Protein AF-A0A939W780-F1 (afdb_monomer)

Secondary structure (DSSP, 8-state):
-HHHHHHHHHHHHHHHHHHHHHHHHHHHHHHHHHHHH----HHHHHHHHHHHHHHHHHHHHHHHHHHHHHHHHHHHHHTSPPHHHHHT-SPPPTT--S--EEETHHHHHHHHHHHHHHHT--GGG--HHHHHHHHHHHTHHHHHHHHHHHHTT-B---SHHHHHHHHHHHTTSS-HHHHHHHTTTTEEEGGGB-HHHHHHHHHHH-SSSTT--HHHHHHHHHIIIIIS---TT-----HHHHHHHHHHHHHHHHHHT-

Nearest PDB structures (foldseek):
  7buv-assembly1_B  TM=3.983E-01  e=4.087E+00  Eucommia ulmoides

pLDDT: mean 80.08, std 17.29, range [35.62, 98.5]

Mean predicted aligned error: 14.26 Å

Radius of gyration: 25.11 Å; Cα contacts (8 Å, |Δi|>4): 212; chains: 1; bounding box: 62×50×71 Å

Solvent-accessible surface area (backbone atoms only — not comparable to full-atom values): 14479 Å² total; per-residue (Å²): 109,72,64,57,53,51,51,55,52,47,54,52,51,53,51,48,50,55,50,52,54,52,52,48,53,51,52,54,50,49,54,50,49,54,60,74,73,51,94,74,58,84,74,58,55,57,55,54,50,50,53,51,50,49,54,51,50,52,51,51,52,51,50,52,54,51,51,52,49,47,54,50,48,50,52,53,50,72,71,43,80,48,74,62,60,71,68,56,83,64,78,77,71,93,81,72,82,51,62,61,66,48,50,29,76,81,39,28,67,64,16,42,53,52,46,24,65,76,68,75,49,56,84,90,72,58,49,72,70,55,50,52,50,30,48,47,24,32,31,26,69,60,14,42,52,50,40,52,36,50,70,69,72,33,49,54,61,89,44,74,67,48,44,50,54,50,52,32,42,71,67,65,75,44,50,37,54,56,45,34,47,77,67,35,69,46,39,50,46,53,81,46,46,33,82,88,47,46,66,54,50,22,61,36,31,37,52,104,53,103,84,38,44,35,55,49,47,53,50,52,50,44,45,38,46,68,74,65,64,44,64,84,50,70,59,70,82,46,74,68,56,35,61,59,50,46,55,55,52,52,53,53,55,50,61,72,73,109

Structure (mmCIF, N/CA/C/O backbone):
data_AF-A0A939W780-F1
#
_entry.id   AF-A0A939W780-F1
#
loop_
_atom_site.group_PDB
_atom_site.id
_atom_site.type_symbol
_atom_site.label_atom_id
_atom_site.label_alt_id
_atom_site.label_comp_id
_atom_site.label_asym_id
_atom_site.label_entity_id
_atom_site.label_seq_id
_atom_site.pdbx_PDB_ins_code
_atom_site.Cartn_x
_atom_site.Cartn_y
_atom_site.Cartn_z
_atom_site.occupancy
_atom_site.B_iso_or_equiv
_atom_site.auth_seq_id
_atom_site.auth_comp_id
_atom_site.auth_asym_id
_atom_site.auth_atom_id
_atom_site.pdbx_PDB_model_num
ATOM 1 N N . MET A 1 1 ? 15.336 12.744 10.159 1.00 52.19 1 MET A N 1
ATOM 2 C CA . MET A 1 1 ? 16.384 13.749 9.853 1.00 52.19 1 MET A CA 1
ATOM 3 C C . MET A 1 1 ? 17.449 13.284 8.858 1.00 52.19 1 MET A C 1
ATOM 5 O O . MET A 1 1 ? 17.510 13.867 7.786 1.00 52.19 1 MET A O 1
ATOM 9 N N . ALA A 1 2 ? 18.302 12.288 9.150 1.00 58.50 2 ALA A N 1
ATOM 10 C CA . ALA A 1 2 ? 19.382 11.907 8.218 1.00 58.50 2 ALA A CA 1
ATOM 11 C C . ALA A 1 2 ? 18.852 11.317 6.893 1.00 58.50 2 ALA A C 1
ATOM 13 O O . ALA A 1 2 ? 19.214 11.800 5.828 1.00 58.50 2 ALA A O 1
ATOM 14 N N . LYS A 1 3 ? 17.916 10.359 6.964 1.00 57.59 3 LYS A N 1
ATOM 15 C CA . LYS A 1 3 ? 17.326 9.679 5.795 1.00 57.59 3 LYS A CA 1
ATOM 16 C C . LYS A 1 3 ? 16.501 10.620 4.893 1.00 57.59 3 LYS A C 1
ATOM 18 O O . LYS A 1 3 ? 16.583 10.537 3.672 1.00 57.59 3 LYS A O 1
ATOM 23 N N . GLU A 1 4 ? 15.775 11.573 5.484 1.00 58.22 4 GLU A N 1
ATOM 24 C CA . GLU A 1 4 ? 15.026 12.626 4.764 1.00 58.22 4 GLU A CA 1
ATOM 25 C C . GLU A 1 4 ? 15.945 13.599 4.027 1.00 58.22 4 GLU A C 1
ATOM 27 O O . GLU A 1 4 ? 15.679 13.964 2.882 1.00 58.22 4 GLU A O 1
ATOM 32 N N . ARG A 1 5 ? 17.049 13.995 4.672 1.00 68.50 5 ARG A N 1
ATOM 33 C CA . ARG A 1 5 ? 18.062 14.847 4.053 1.00 68.50 5 ARG A CA 1
ATOM 34 C C . ARG A 1 5 ? 18.663 14.155 2.831 1.00 68.50 5 ARG A C 1
ATOM 36 O O . ARG A 1 5 ? 18.740 14.766 1.773 1.00 68.50 5 ARG A O 1
ATOM 43 N N . THR A 1 6 ? 18.979 12.866 2.950 1.00 69.69 6 THR A N 1
ATOM 44 C CA . THR A 1 6 ? 19.498 12.056 1.842 1.00 69.69 6 THR A CA 1
ATOM 45 C C . THR A 1 6 ? 18.488 11.921 0.698 1.00 69.69 6 THR A C 1
ATOM 47 O O . THR A 1 6 ? 18.870 12.080 -0.457 1.00 69.69 6 THR A O 1
ATOM 50 N N . ARG A 1 7 ? 17.194 11.701 0.983 1.00 71.44 7 ARG A N 1
ATOM 51 C CA . ARG A 1 7 ? 16.143 11.622 -0.054 1.00 71.44 7 ARG A CA 1
ATOM 52 C C . ARG A 1 7 ? 15.969 12.941 -0.810 1.00 71.44 7 ARG A C 1
ATOM 54 O O . ARG A 1 7 ? 15.956 12.944 -2.037 1.00 71.44 7 ARG A O 1
ATOM 61 N N . SER A 1 8 ? 15.875 14.056 -0.085 1.00 69.75 8 SER A N 1
ATOM 62 C CA . SER A 1 8 ? 15.766 15.394 -0.685 1.00 69.75 8 SER A CA 1
ATOM 63 C C . SER A 1 8 ? 16.987 15.722 -1.553 1.00 69.75 8 SER A C 1
ATOM 65 O O . SER A 1 8 ? 16.847 16.230 -2.666 1.00 69.75 8 SER A O 1
ATOM 67 N N . GLU A 1 9 ? 18.187 15.349 -1.097 1.00 73.81 9 GLU A N 1
ATOM 68 C CA . GLU A 1 9 ? 19.417 15.493 -1.878 1.00 73.81 9 GLU A CA 1
ATOM 69 C C . GLU A 1 9 ? 19.401 14.637 -3.160 1.00 73.81 9 GLU A C 1
ATOM 71 O O . GLU A 1 9 ? 19.836 15.115 -4.208 1.00 73.81 9 GLU A O 1
ATOM 76 N N . ILE A 1 10 ? 18.858 13.414 -3.127 1.00 70.81 10 ILE A N 1
ATOM 77 C CA . ILE A 1 10 ? 18.710 12.566 -4.324 1.00 70.81 10 ILE A CA 1
ATOM 78 C C . ILE A 1 10 ? 17.762 13.216 -5.346 1.00 70.81 10 ILE A C 1
ATOM 80 O O . ILE A 1 10 ? 18.134 13.353 -6.513 1.00 70.81 10 ILE A O 1
ATOM 84 N N . GLU A 1 11 ? 16.585 13.679 -4.921 1.00 70.06 11 GLU A N 1
ATOM 85 C CA . GLU A 1 11 ? 15.593 14.320 -5.803 1.00 70.06 11 GLU A CA 1
ATOM 86 C C . GLU A 1 11 ? 16.121 15.607 -6.456 1.00 70.06 11 GLU A C 1
ATOM 88 O O . GLU A 1 11 ? 15.943 15.846 -7.659 1.00 70.06 11 GLU A O 1
ATOM 93 N N . GLN A 1 12 ? 16.844 16.427 -5.686 1.00 71.88 12 GLN A N 1
ATOM 94 C CA . GLN A 1 12 ? 17.494 17.632 -6.205 1.00 71.88 12 GLN A CA 1
ATOM 95 C C . GLN A 1 12 ? 18.559 17.295 -7.254 1.00 71.88 12 GLN A C 1
ATOM 97 O O . GLN A 1 12 ? 18.628 17.958 -8.293 1.00 71.88 12 GLN A O 1
ATOM 102 N N . LEU A 1 13 ? 19.363 16.251 -7.028 1.00 70.12 13 LEU A N 1
ATOM 103 C CA . LEU A 1 13 ? 20.390 15.819 -7.979 1.00 70.12 13 LEU A CA 1
ATOM 104 C C . LEU A 1 13 ? 19.778 15.232 -9.259 1.00 70.12 13 LEU A C 1
ATOM 106 O O . LEU A 1 13 ? 20.247 15.551 -10.351 1.00 70.12 13 LEU A O 1
ATOM 110 N N . ILE A 1 14 ? 18.706 14.440 -9.160 1.00 70.38 14 ILE A N 1
ATOM 111 C CA . ILE A 1 14 ? 17.975 13.920 -10.329 1.00 70.38 14 ILE A CA 1
ATOM 112 C C . ILE A 1 14 ? 17.393 15.073 -11.154 1.00 70.38 14 ILE A C 1
ATOM 114 O O . ILE A 1 14 ? 17.537 15.108 -12.381 1.00 70.38 14 ILE A O 1
ATOM 118 N N . THR A 1 15 ? 16.776 16.048 -10.487 1.00 70.19 15 THR A N 1
ATOM 119 C CA . THR A 1 15 ? 16.219 17.239 -11.139 1.00 70.19 15 THR A CA 1
ATOM 120 C C . THR A 1 15 ? 17.311 18.050 -11.838 1.00 70.19 15 THR A C 1
ATOM 122 O O . THR A 1 15 ? 17.147 18.436 -12.998 1.00 70.19 15 THR A O 1
ATOM 125 N N . LEU A 1 16 ? 18.462 18.239 -11.187 1.00 70.50 16 LEU A N 1
ATOM 126 C CA . LEU A 1 16 ? 19.611 18.930 -11.768 1.00 70.50 16 LEU A CA 1
ATOM 127 C C . LEU A 1 16 ? 20.129 18.217 -13.027 1.00 70.50 16 LEU A C 1
ATOM 129 O O . LEU A 1 16 ? 20.359 18.871 -14.041 1.00 70.50 16 LEU A O 1
ATOM 133 N N . ILE A 1 17 ? 20.231 16.883 -13.014 1.00 68.50 17 ILE A N 1
ATOM 134 C CA . ILE A 1 17 ? 20.630 16.093 -14.195 1.00 68.50 17 ILE A CA 1
ATOM 135 C C . ILE A 1 17 ? 19.640 16.302 -15.345 1.00 68.50 17 ILE A C 1
ATOM 137 O O . ILE A 1 17 ? 20.063 16.521 -16.483 1.00 68.50 17 ILE A O 1
ATOM 141 N N . ARG A 1 18 ? 18.328 16.277 -15.076 1.00 70.50 18 ARG A N 1
ATOM 142 C CA . ARG A 1 18 ? 17.300 16.514 -16.106 1.00 70.50 18 ARG A CA 1
ATOM 143 C C . ARG A 1 18 ? 17.446 17.902 -16.736 1.00 70.50 18 ARG A C 1
ATOM 145 O O . ARG A 1 18 ? 17.413 18.015 -17.962 1.00 70.50 18 ARG A O 1
ATOM 152 N N . VAL A 1 19 ? 17.672 18.936 -15.923 1.00 68.31 19 VAL A N 1
ATOM 153 C CA . VAL A 1 19 ? 17.886 20.316 -16.393 1.00 68.31 19 VAL A CA 1
ATOM 154 C C . VAL A 1 19 ? 19.178 20.436 -17.203 1.00 68.31 19 VAL A C 1
ATOM 156 O O . VAL A 1 19 ? 19.153 20.982 -18.306 1.00 68.31 19 VAL A O 1
ATOM 159 N N . CYS A 1 20 ? 20.291 19.877 -16.721 1.00 65.81 20 CYS A N 1
ATOM 160 C CA . CYS A 1 20 ? 21.568 19.884 -17.438 1.00 65.81 20 CYS A CA 1
ATOM 161 C C . CYS A 1 20 ? 21.466 19.172 -18.793 1.00 65.81 20 CYS A C 1
ATOM 163 O O . CYS A 1 20 ? 21.923 19.701 -19.806 1.00 65.81 20 CYS A O 1
ATOM 165 N N . ARG A 1 21 ? 20.801 18.012 -18.844 1.00 67.69 21 ARG A N 1
ATOM 166 C CA . ARG A 1 21 ? 20.561 17.266 -20.088 1.00 67.69 21 ARG A CA 1
ATOM 167 C C . ARG A 1 21 ? 19.695 18.059 -21.072 1.00 67.69 21 ARG A C 1
ATOM 169 O O . ARG A 1 21 ? 19.964 18.046 -22.271 1.00 67.69 21 ARG A O 1
ATOM 176 N N . TRP A 1 22 ? 18.687 18.779 -20.583 1.00 71.31 22 TRP A N 1
ATOM 177 C CA . TRP A 1 22 ? 17.836 19.634 -21.414 1.00 71.31 22 TRP A CA 1
ATOM 178 C C . TRP A 1 22 ? 18.581 20.858 -21.969 1.00 71.31 22 TRP A C 1
ATOM 180 O O . TRP A 1 22 ? 18.488 21.148 -23.164 1.00 71.31 22 TRP A O 1
ATOM 190 N N . LEU A 1 23 ? 19.371 21.543 -21.135 1.00 65.62 23 LEU A N 1
ATOM 191 C CA . LEU A 1 23 ? 20.221 22.663 -21.557 1.00 65.62 23 LEU A CA 1
ATOM 192 C C . LEU A 1 23 ? 21.268 22.221 -22.584 1.00 65.62 23 LEU A C 1
ATOM 194 O O . LEU A 1 23 ? 21.486 22.915 -23.576 1.00 65.62 23 LEU A O 1
ATOM 198 N N . PHE A 1 24 ? 21.857 21.039 -22.393 1.00 69.12 24 PHE A N 1
ATOM 199 C CA . PHE A 1 24 ? 22.809 20.451 -23.328 1.00 69.12 24 PHE A CA 1
ATOM 200 C C . PHE A 1 24 ? 22.182 20.182 -24.702 1.00 69.12 24 PHE A C 1
ATOM 202 O O . PHE A 1 24 ? 22.742 20.583 -25.720 1.00 69.12 24 PHE A O 1
ATOM 209 N N . LEU A 1 25 ? 20.989 19.576 -24.748 1.00 69.31 25 LEU A N 1
ATOM 210 C CA . LEU A 1 25 ? 20.268 19.346 -26.006 1.00 69.31 25 LEU A CA 1
ATOM 211 C C . LEU A 1 25 ? 19.961 20.660 -26.737 1.00 69.31 25 LEU A C 1
ATOM 213 O O . LEU A 1 25 ? 20.087 20.726 -27.960 1.00 69.31 25 LEU A O 1
ATOM 217 N N . ARG A 1 26 ? 19.619 21.727 -26.003 1.00 68.44 26 ARG A N 1
ATOM 218 C CA . ARG A 1 26 ? 19.425 23.058 -26.595 1.00 68.44 26 ARG A CA 1
ATOM 219 C C . ARG A 1 26 ? 20.720 23.667 -27.120 1.00 68.44 26 ARG A C 1
ATOM 221 O O . ARG A 1 26 ? 20.704 24.229 -28.210 1.00 68.44 26 ARG A O 1
ATOM 228 N N . LEU A 1 27 ? 21.825 23.551 -26.388 1.00 67.31 27 LEU A N 1
ATOM 229 C CA . LEU A 1 27 ? 23.117 24.070 -26.832 1.00 67.31 27 LEU A CA 1
ATOM 230 C C . LEU A 1 27 ? 23.607 23.336 -28.088 1.00 67.31 27 LEU A C 1
ATOM 232 O O . LEU A 1 27 ? 23.997 23.980 -29.059 1.00 67.31 27 LEU A O 1
ATOM 236 N N . ALA A 1 28 ? 23.501 22.005 -28.112 1.00 65.69 28 ALA A N 1
ATOM 237 C CA . ALA A 1 28 ? 23.823 21.190 -29.281 1.00 65.69 28 ALA A CA 1
ATOM 238 C C . ALA A 1 28 ? 22.961 21.568 -30.500 1.00 65.69 28 ALA A C 1
ATOM 240 O O . ALA A 1 28 ? 23.476 21.684 -31.612 1.00 65.69 28 ALA A O 1
ATOM 241 N N . PHE A 1 29 ? 21.667 21.830 -30.292 1.00 69.44 29 PHE A N 1
ATOM 242 C CA . PHE A 1 29 ? 20.760 22.291 -31.345 1.00 69.44 29 PHE A CA 1
ATOM 243 C C . PHE A 1 29 ? 21.122 23.688 -31.874 1.00 69.44 29 PHE A C 1
ATOM 245 O O . PHE A 1 29 ? 21.099 23.912 -33.082 1.00 69.44 29 PHE A O 1
ATOM 252 N N . VAL A 1 30 ? 21.512 24.620 -30.998 1.00 67.44 30 VAL A N 1
ATOM 253 C CA . VAL A 1 30 ? 21.980 25.959 -31.401 1.00 67.44 30 VAL A CA 1
ATOM 254 C C . VAL A 1 30 ? 23.276 25.867 -32.206 1.00 67.44 30 VAL A C 1
AT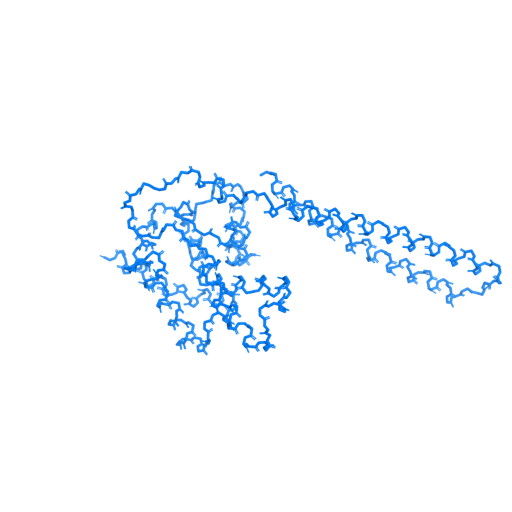OM 256 O O . VAL A 1 30 ? 23.373 26.492 -33.259 1.00 67.44 30 VAL A O 1
ATOM 259 N N . ILE A 1 31 ? 24.240 25.049 -31.773 1.00 66.44 31 ILE A N 1
ATOM 260 C CA . ILE A 1 31 ? 25.486 24.806 -32.521 1.00 66.44 31 ILE A CA 1
ATOM 261 C C . ILE A 1 31 ? 25.173 24.216 -33.903 1.00 66.44 31 ILE A C 1
ATOM 263 O O . ILE A 1 31 ? 25.724 24.669 -34.907 1.00 66.44 31 ILE A O 1
ATOM 267 N N . PHE A 1 32 ? 24.251 23.252 -33.975 1.00 68.31 32 PHE A N 1
ATOM 268 C CA . PHE A 1 32 ? 23.796 22.671 -35.238 1.00 68.31 32 PHE A CA 1
ATOM 269 C C . PHE A 1 32 ? 23.156 23.718 -36.165 1.00 68.31 32 PHE A C 1
ATOM 271 O O . PHE A 1 32 ? 23.495 23.770 -37.345 1.00 68.31 32 PHE A O 1
ATOM 278 N N . LEU A 1 33 ? 22.291 24.594 -35.641 1.00 65.62 33 LEU A N 1
ATOM 279 C CA . LEU A 1 33 ? 21.667 25.671 -36.417 1.00 65.62 33 LEU A CA 1
ATOM 280 C C . LEU A 1 33 ? 22.683 26.697 -36.928 1.00 65.62 33 LEU A C 1
ATOM 282 O O . LEU A 1 33 ? 22.632 27.072 -38.097 1.00 65.62 33 LEU A O 1
ATOM 286 N N . VAL A 1 34 ? 23.629 27.124 -36.089 1.00 63.94 34 VAL A N 1
ATOM 287 C CA . VAL A 1 34 ? 24.702 28.048 -36.496 1.00 63.94 34 VAL A CA 1
ATOM 288 C C . VAL A 1 34 ? 25.539 27.434 -37.622 1.00 63.94 34 VAL A C 1
ATOM 290 O O . VAL A 1 34 ? 25.872 28.116 -38.591 1.00 63.94 34 VAL A O 1
ATOM 293 N N . ARG A 1 35 ? 25.805 26.124 -37.548 1.00 61.38 35 ARG A N 1
ATOM 294 C CA . ARG A 1 35 ? 26.527 25.370 -38.580 1.00 61.38 35 ARG A CA 1
ATOM 295 C C . ARG A 1 35 ? 25.718 25.174 -39.868 1.00 61.38 35 ARG A C 1
ATOM 297 O O . ARG A 1 35 ? 26.307 25.129 -40.939 1.00 61.38 35 ARG A O 1
ATOM 304 N N . ALA A 1 36 ? 24.391 25.076 -39.778 1.00 64.00 36 ALA A N 1
ATOM 305 C CA . ALA A 1 36 ? 23.505 24.962 -40.938 1.00 64.00 36 ALA A CA 1
ATOM 306 C C . ALA A 1 36 ? 23.331 26.291 -41.699 1.00 64.00 36 ALA A C 1
ATOM 308 O O . ALA A 1 36 ? 23.000 26.278 -42.882 1.00 64.00 36 ALA A O 1
ATOM 309 N N . ILE A 1 37 ? 23.540 27.429 -41.026 1.00 70.12 37 ILE A N 1
ATOM 310 C CA . ILE A 1 37 ? 23.303 28.772 -41.581 1.00 70.12 37 ILE A CA 1
ATOM 311 C C . ILE A 1 37 ? 24.612 29.450 -42.052 1.00 70.12 37 ILE A C 1
ATOM 313 O O . ILE A 1 37 ? 24.564 30.327 -42.913 1.00 70.12 37 ILE A O 1
ATOM 317 N N . GLY A 1 38 ? 25.785 29.064 -41.531 1.00 57.84 38 GLY A N 1
ATOM 318 C CA . GLY A 1 38 ? 27.069 29.719 -41.830 1.00 57.84 38 GLY A CA 1
ATOM 319 C C . GLY A 1 38 ? 27.956 29.001 -42.860 1.00 57.84 38 GLY A C 1
ATOM 320 O O . GLY A 1 38 ? 28.347 27.856 -42.654 1.00 57.84 38 GLY A O 1
ATOM 321 N N . ASN A 1 39 ? 28.373 29.710 -43.918 1.00 57.47 39 ASN A N 1
ATOM 322 C CA . ASN A 1 39 ? 29.487 29.312 -44.795 1.00 57.47 39 ASN A CA 1
ATOM 323 C C . ASN A 1 39 ? 30.829 29.553 -44.070 1.00 57.47 39 ASN A C 1
ATOM 325 O O . ASN A 1 39 ? 31.404 30.634 -44.185 1.00 57.47 39 ASN A O 1
ATOM 329 N N . PHE A 1 40 ? 31.310 28.575 -43.299 1.00 57.88 40 PHE A N 1
ATOM 330 C CA . PHE A 1 40 ? 32.597 28.653 -42.591 1.00 57.88 40 PHE A CA 1
ATOM 331 C C . PHE A 1 40 ? 33.759 28.082 -43.421 1.00 57.88 40 PHE A C 1
ATOM 333 O O . PHE A 1 40 ? 33.611 27.060 -44.090 1.00 57.88 40 PHE A O 1
ATOM 340 N N . ALA A 1 41 ? 34.921 28.742 -43.364 1.00 57.88 41 ALA A N 1
ATOM 341 C CA . ALA A 1 41 ? 36.156 28.306 -44.017 1.00 57.88 41 ALA A CA 1
ATOM 342 C C . ALA A 1 41 ? 36.795 27.109 -43.279 1.00 57.88 41 ALA A C 1
ATOM 344 O O . ALA A 1 41 ? 36.636 26.959 -42.068 1.00 57.88 41 ALA A O 1
ATOM 345 N N . GLU A 1 42 ? 37.548 26.267 -43.999 1.00 55.69 42 GLU A N 1
ATOM 346 C CA . GLU A 1 42 ? 38.064 24.960 -43.534 1.00 55.69 42 GLU A CA 1
ATOM 347 C C . GLU A 1 42 ? 38.854 24.983 -42.205 1.00 55.69 42 GLU A C 1
ATOM 349 O O . GLU A 1 42 ? 38.891 23.970 -41.508 1.00 55.69 42 GLU A O 1
ATOM 354 N N . GLY A 1 43 ? 39.433 26.124 -41.806 1.00 54.03 43 GLY A N 1
ATOM 355 C CA . GLY A 1 43 ? 40.157 26.282 -40.535 1.00 54.03 43 GLY A CA 1
ATOM 356 C C . GLY A 1 43 ? 39.270 26.412 -39.287 1.00 54.03 43 GLY A C 1
ATOM 357 O O . GLY A 1 43 ? 39.666 25.970 -38.211 1.00 54.03 43 GLY A O 1
ATOM 358 N N . ASP A 1 44 ? 38.051 26.940 -39.421 1.00 58.09 44 ASP A N 1
ATOM 359 C CA . ASP A 1 44 ? 37.135 27.172 -38.289 1.00 58.09 44 ASP A CA 1
ATOM 360 C C . ASP A 1 44 ? 36.365 25.902 -37.885 1.00 58.09 44 ASP A C 1
ATOM 362 O O . ASP A 1 44 ? 35.848 25.776 -36.772 1.00 58.09 44 ASP A O 1
ATOM 366 N N . ILE A 1 45 ? 36.325 24.917 -38.785 1.00 57.06 45 ILE A N 1
ATOM 367 C CA . ILE A 1 45 ? 35.626 23.647 -38.584 1.00 57.06 45 ILE A CA 1
ATOM 368 C C . ILE A 1 45 ? 36.329 22.792 -37.524 1.00 57.06 45 ILE A C 1
ATOM 370 O O . ILE A 1 45 ? 35.654 22.168 -36.703 1.00 57.06 45 ILE A O 1
ATOM 374 N N . LEU A 1 46 ? 37.665 22.761 -37.529 1.00 52.03 46 LEU A N 1
ATOM 375 C CA . LEU A 1 46 ? 38.451 21.946 -36.602 1.00 52.03 46 LEU A CA 1
ATOM 376 C C . LEU A 1 46 ? 38.353 22.485 -35.169 1.00 52.03 46 LEU A C 1
ATOM 378 O O . LEU A 1 46 ? 38.129 21.713 -34.240 1.00 52.03 46 LEU A O 1
ATOM 382 N N . THR A 1 47 ? 38.434 23.805 -35.002 1.00 59.28 47 THR A N 1
ATOM 383 C CA . THR A 1 47 ? 38.301 24.480 -33.703 1.00 59.28 47 THR A CA 1
ATOM 384 C C . THR A 1 47 ? 36.907 24.264 -33.114 1.00 59.28 47 THR A C 1
ATOM 386 O O . THR A 1 47 ? 36.781 23.853 -31.965 1.00 59.28 47 THR A O 1
ATOM 389 N N . GLY A 1 48 ? 35.853 24.399 -33.931 1.00 59.72 48 GLY A N 1
ATOM 390 C CA . GLY A 1 48 ? 34.481 24.133 -33.491 1.00 59.72 48 GLY A CA 1
ATOM 391 C C . GLY A 1 48 ? 34.207 22.665 -33.132 1.00 59.72 48 GLY A C 1
ATOM 392 O O . GLY A 1 48 ? 33.390 22.391 -32.254 1.00 59.72 48 GLY A O 1
ATOM 393 N N . VAL A 1 49 ? 34.886 21.706 -33.775 1.00 60.25 49 VAL A N 1
ATOM 394 C CA . VAL A 1 49 ? 34.799 20.280 -33.404 1.00 60.25 49 VAL A CA 1
ATOM 395 C C . VAL A 1 49 ? 35.524 20.016 -32.085 1.00 60.25 49 VAL A C 1
ATOM 397 O O . VAL A 1 49 ? 34.988 19.300 -31.244 1.00 60.25 49 VAL A O 1
ATOM 400 N N . ILE A 1 50 ? 36.694 20.620 -31.870 1.00 64.12 50 ILE A N 1
ATOM 401 C CA . ILE A 1 50 ? 37.449 20.488 -30.618 1.00 64.12 50 ILE A CA 1
ATOM 402 C C . ILE A 1 50 ? 36.651 21.069 -29.444 1.00 64.12 50 ILE A C 1
ATOM 404 O O . ILE A 1 50 ? 36.490 20.383 -28.436 1.00 64.12 50 ILE A O 1
ATOM 408 N N . ASP A 1 51 ? 36.074 22.262 -29.592 1.00 59.22 51 ASP A N 1
ATOM 409 C CA . ASP A 1 51 ? 35.258 22.883 -28.542 1.00 59.22 51 ASP A CA 1
ATOM 410 C C . ASP A 1 51 ? 34.001 22.057 -28.234 1.00 59.22 51 ASP A C 1
ATOM 412 O O . ASP A 1 51 ? 33.676 21.824 -27.068 1.00 59.22 51 ASP A O 1
ATOM 416 N N . ALA A 1 52 ? 33.329 21.520 -29.260 1.00 59.12 52 ALA A N 1
ATOM 417 C CA . ALA A 1 52 ? 32.197 20.615 -29.066 1.00 59.12 52 ALA A CA 1
ATOM 418 C C . ALA A 1 52 ? 32.613 19.317 -28.349 1.00 59.12 52 ALA A C 1
ATOM 420 O O . ALA A 1 52 ? 31.918 18.869 -27.436 1.00 59.12 52 ALA A O 1
ATOM 421 N N . CYS A 1 53 ? 33.759 18.730 -28.706 1.00 60.16 53 CYS A N 1
ATOM 422 C CA . CYS A 1 53 ? 34.295 17.543 -28.043 1.00 60.16 53 CYS A CA 1
ATOM 423 C C . CYS A 1 53 ? 34.681 17.812 -26.582 1.00 60.16 53 CYS A C 1
ATOM 425 O O . CYS A 1 53 ? 34.432 16.958 -25.735 1.00 60.16 53 CYS A O 1
ATOM 427 N N . ILE A 1 54 ? 35.233 18.988 -26.267 1.00 66.00 54 ILE A N 1
ATOM 428 C CA . ILE A 1 54 ? 35.560 19.391 -24.891 1.00 66.00 54 ILE A CA 1
ATOM 429 C C . ILE A 1 54 ? 34.280 19.562 -24.069 1.00 66.00 54 ILE A C 1
ATOM 431 O O . ILE A 1 54 ? 34.196 19.034 -22.963 1.00 66.00 54 ILE A O 1
ATOM 435 N N . VAL A 1 55 ? 33.255 20.224 -24.613 1.00 61.00 55 VAL A N 1
ATOM 436 C CA . VAL A 1 55 ? 31.958 20.385 -23.932 1.00 61.00 55 VAL A CA 1
ATOM 437 C C . VAL A 1 55 ? 31.285 19.030 -23.689 1.00 61.00 55 VAL A C 1
ATOM 439 O O . VAL A 1 55 ? 30.769 18.791 -22.598 1.00 61.00 55 VAL A O 1
ATOM 442 N N . VAL A 1 56 ? 31.333 18.114 -24.662 1.00 61.22 56 VAL A N 1
ATOM 443 C CA . VAL A 1 56 ? 30.825 16.739 -24.506 1.00 61.22 56 VAL A CA 1
ATOM 444 C C . VAL A 1 56 ? 31.623 15.975 -23.447 1.00 61.22 56 VAL A C 1
ATOM 446 O O . VAL A 1 56 ? 31.027 15.331 -22.588 1.00 61.22 56 VAL A O 1
ATOM 449 N N . ALA A 1 57 ? 32.954 16.058 -23.466 1.00 58.62 57 ALA A N 1
ATOM 450 C CA . ALA A 1 57 ? 33.809 15.357 -22.512 1.00 58.62 57 ALA A CA 1
ATOM 451 C C . ALA A 1 57 ? 33.595 15.853 -21.074 1.00 58.62 57 ALA A C 1
ATOM 453 O O . ALA A 1 57 ? 33.447 15.035 -20.167 1.00 58.62 57 ALA A O 1
ATOM 454 N N . LEU A 1 58 ? 33.507 17.172 -20.867 1.00 56.84 58 LEU A N 1
ATOM 455 C CA . LEU A 1 58 ? 33.224 17.759 -19.554 1.00 56.84 58 LEU A CA 1
ATOM 456 C C . LEU A 1 58 ? 31.825 17.363 -19.054 1.00 56.84 58 LEU A C 1
ATOM 458 O O . LEU A 1 58 ? 31.689 16.940 -17.909 1.00 56.84 58 LEU A O 1
ATOM 462 N N . ALA A 1 59 ? 30.811 17.371 -19.926 1.00 58.69 59 ALA A N 1
ATOM 463 C CA . ALA A 1 59 ? 29.459 16.937 -19.568 1.00 58.69 59 ALA A CA 1
ATOM 464 C C . ALA A 1 59 ? 29.383 15.442 -19.197 1.00 58.69 59 ALA A C 1
ATOM 466 O O . ALA A 1 59 ? 28.659 15.070 -18.274 1.00 58.69 59 ALA A O 1
ATOM 467 N N . VAL A 1 60 ? 30.133 14.574 -19.887 1.00 58.88 60 VAL A N 1
ATOM 468 C CA . VAL A 1 60 ? 30.192 13.134 -19.578 1.00 58.88 60 VAL A CA 1
ATOM 469 C C . VAL A 1 60 ? 30.889 12.881 -18.238 1.00 58.88 60 VAL A C 1
ATOM 471 O O . VAL A 1 60 ? 30.425 12.044 -17.461 1.00 58.88 60 VAL A O 1
ATOM 474 N N . VAL A 1 61 ? 31.962 13.620 -17.934 1.00 58.62 61 VAL A N 1
ATOM 475 C CA . VAL A 1 61 ? 32.654 13.540 -16.638 1.00 58.62 61 VAL A CA 1
ATOM 476 C C . VAL A 1 61 ? 31.737 14.011 -15.504 1.00 58.62 61 VAL A C 1
ATOM 478 O O . VAL A 1 61 ? 31.596 13.296 -14.510 1.00 58.62 61 VAL A O 1
ATOM 481 N N . ASP A 1 62 ? 31.040 15.136 -15.677 1.00 60.38 62 ASP A N 1
ATOM 482 C CA . ASP A 1 62 ? 30.114 15.665 -14.669 1.00 60.38 62 ASP A CA 1
ATOM 483 C C . ASP A 1 62 ? 28.935 14.711 -14.414 1.00 60.38 62 ASP A C 1
ATOM 485 O O . ASP A 1 62 ? 28.616 14.416 -13.260 1.00 60.38 62 ASP A O 1
ATOM 489 N N . LEU A 1 63 ? 28.339 14.134 -15.466 1.00 61.38 63 LEU A N 1
ATOM 490 C CA . LEU A 1 63 ? 27.268 13.137 -15.336 1.00 61.38 63 LEU A CA 1
ATOM 491 C C . LEU A 1 63 ? 27.748 11.839 -14.666 1.00 61.38 63 LEU A C 1
ATOM 493 O O . LEU A 1 63 ? 27.008 11.250 -13.876 1.00 61.38 63 LEU A O 1
ATOM 497 N N . GLY A 1 64 ? 28.983 11.403 -14.928 1.00 64.06 64 GLY A N 1
ATOM 498 C CA . GLY A 1 64 ? 29.576 10.223 -14.292 1.00 64.06 64 GLY A CA 1
ATOM 499 C C . GLY A 1 64 ? 29.836 10.410 -12.792 1.00 64.06 64 GLY A C 1
ATOM 500 O O . GLY A 1 64 ? 29.576 9.501 -11.991 1.00 64.06 64 GLY A O 1
ATOM 501 N N . VAL A 1 65 ? 30.294 11.601 -12.393 1.00 69.94 65 VAL A N 1
ATOM 502 C CA . VAL A 1 65 ? 30.505 11.973 -10.983 1.00 69.94 65 VAL A CA 1
ATOM 503 C C . VAL A 1 65 ? 29.165 12.105 -10.254 1.00 69.94 65 VAL A C 1
ATOM 505 O O . VAL A 1 65 ? 29.001 11.538 -9.170 1.00 69.94 65 VAL A O 1
ATOM 508 N N . LEU A 1 66 ? 28.181 12.773 -10.866 1.00 63.81 66 LEU A N 1
ATOM 509 C CA . LEU A 1 66 ? 26.821 12.903 -10.333 1.00 63.81 66 LEU A CA 1
ATOM 510 C C . LEU A 1 66 ? 26.128 11.543 -10.183 1.00 63.81 66 LEU A C 1
ATOM 512 O O . LEU A 1 66 ? 25.601 11.245 -9.112 1.00 63.81 66 LEU A O 1
ATOM 516 N N . GLY A 1 67 ? 26.196 10.676 -11.196 1.00 67.00 67 GLY A N 1
ATOM 517 C CA . GLY A 1 67 ? 25.619 9.330 -11.134 1.00 67.00 67 GLY A CA 1
ATOM 518 C C . GLY A 1 67 ? 26.270 8.448 -10.065 1.00 67.00 67 GLY A C 1
ATOM 519 O O . GLY A 1 67 ? 25.591 7.704 -9.360 1.00 67.00 67 GLY A O 1
ATOM 520 N N . SER A 1 68 ? 27.586 8.564 -9.872 1.00 69.06 68 SER A N 1
ATOM 521 C CA . SER A 1 68 ? 28.293 7.841 -8.805 1.00 69.06 68 SER A CA 1
ATOM 522 C C . SER A 1 68 ? 27.914 8.346 -7.411 1.00 69.06 68 SER A C 1
ATOM 524 O O . SER A 1 68 ? 27.768 7.545 -6.488 1.00 69.06 68 SER A O 1
ATOM 526 N N . ARG A 1 69 ? 27.681 9.655 -7.265 1.00 72.50 69 ARG A N 1
ATOM 527 C CA . ARG A 1 69 ? 27.192 10.256 -6.021 1.00 72.50 69 ARG A CA 1
ATOM 528 C C . ARG A 1 69 ? 25.751 9.841 -5.712 1.00 72.50 69 ARG A C 1
ATOM 530 O O . ARG A 1 69 ? 25.484 9.490 -4.571 1.00 72.50 69 ARG A O 1
ATOM 537 N N . ILE A 1 70 ? 24.868 9.783 -6.712 1.00 67.75 70 ILE A N 1
ATOM 538 C CA . ILE A 1 70 ? 23.495 9.271 -6.550 1.00 67.75 70 ILE A CA 1
ATOM 539 C C . ILE A 1 70 ? 23.509 7.805 -6.118 1.00 67.75 70 ILE A C 1
ATOM 541 O O . ILE A 1 70 ? 22.861 7.469 -5.137 1.00 67.75 70 ILE A O 1
ATOM 545 N N . ARG A 1 71 ? 24.295 6.942 -6.777 1.00 71.00 71 ARG A N 1
ATOM 546 C CA . ARG A 1 71 ? 24.418 5.527 -6.379 1.00 71.00 71 ARG A CA 1
ATOM 547 C C . ARG A 1 71 ? 24.901 5.368 -4.940 1.00 71.00 71 ARG A C 1
ATOM 549 O O . ARG A 1 71 ? 24.384 4.534 -4.207 1.00 71.00 71 ARG A O 1
ATOM 556 N N . LYS A 1 72 ? 25.875 6.184 -4.525 1.00 75.31 72 LYS A N 1
ATOM 557 C CA . LYS A 1 72 ? 26.365 6.191 -3.143 1.00 75.31 72 LYS A CA 1
ATOM 558 C C . LYS A 1 72 ? 25.269 6.615 -2.159 1.00 75.31 72 LYS A C 1
ATOM 560 O O . LYS A 1 72 ? 25.085 5.939 -1.155 1.00 75.31 72 LYS A O 1
ATOM 565 N N . LEU A 1 73 ? 24.526 7.677 -2.468 1.00 67.75 73 LEU A N 1
ATOM 566 C CA . LEU A 1 73 ? 23.431 8.168 -1.625 1.00 67.75 73 LEU A CA 1
ATOM 567 C C . LEU A 1 73 ? 22.249 7.188 -1.572 1.00 67.75 73 LEU A C 1
ATOM 569 O O . LEU A 1 73 ? 21.686 7.008 -0.500 1.00 67.75 73 LEU A O 1
ATOM 573 N N . LYS A 1 74 ? 21.910 6.516 -2.683 1.00 65.81 74 LYS A N 1
ATOM 574 C CA . LYS A 1 74 ? 20.885 5.457 -2.735 1.00 65.81 74 LYS A CA 1
ATOM 575 C C . LYS A 1 74 ? 21.282 4.299 -1.810 1.00 65.81 74 LYS A C 1
ATOM 577 O O . LYS A 1 74 ? 20.522 3.931 -0.926 1.00 65.81 74 LYS A O 1
ATOM 582 N N . LYS A 1 75 ? 22.543 3.860 -1.889 1.00 69.88 75 LYS A N 1
ATOM 583 C CA . LYS A 1 75 ? 23.099 2.819 -1.013 1.00 69.88 75 LYS A CA 1
ATOM 584 C C . LYS A 1 75 ? 23.147 3.227 0.468 1.00 69.88 75 LYS A C 1
ATOM 586 O O . LYS A 1 75 ? 22.905 2.404 1.343 1.00 69.88 75 LYS A O 1
ATOM 591 N N . GLU A 1 76 ? 23.457 4.488 0.773 1.00 70.94 76 GLU A N 1
ATOM 592 C CA . GLU A 1 76 ? 23.416 5.028 2.144 1.00 70.94 76 GLU A CA 1
ATOM 593 C C . GLU A 1 76 ? 21.978 5.176 2.673 1.00 70.94 76 GLU A C 1
ATOM 595 O O . GLU A 1 76 ? 21.735 4.972 3.863 1.00 70.94 76 GLU A O 1
ATOM 600 N N . TYR A 1 77 ? 21.022 5.497 1.800 1.00 63.66 77 TYR A N 1
ATOM 601 C CA . TYR A 1 77 ? 19.596 5.549 2.114 1.00 63.66 77 TYR A CA 1
ATOM 602 C C . TYR A 1 77 ? 19.031 4.151 2.414 1.00 63.66 77 TYR A C 1
ATOM 604 O O . TYR A 1 77 ? 18.339 3.979 3.418 1.00 63.66 77 TYR A O 1
ATOM 612 N N . GLU A 1 78 ? 19.384 3.157 1.597 1.00 61.31 78 GLU A N 1
ATOM 613 C CA . GLU A 1 78 ? 19.037 1.740 1.778 1.00 61.31 78 GLU A CA 1
ATOM 614 C C . GLU A 1 78 ? 19.672 1.151 3.048 1.00 61.31 78 GLU A C 1
ATOM 616 O O . GLU A 1 78 ? 19.017 0.431 3.792 1.00 61.31 78 GLU A O 1
ATOM 621 N N . ALA A 1 79 ? 20.926 1.508 3.354 1.00 64.19 79 ALA A N 1
ATOM 622 C CA . ALA A 1 79 ? 21.622 1.062 4.564 1.00 64.19 79 ALA A CA 1
ATOM 623 C C . ALA A 1 79 ? 21.189 1.801 5.848 1.00 64.19 79 ALA A C 1
ATOM 625 O O . ALA A 1 79 ? 21.595 1.420 6.948 1.00 64.19 79 ALA A O 1
ATOM 626 N N . SER A 1 80 ? 20.411 2.882 5.731 1.00 56.09 80 SER A N 1
ATOM 627 C CA . SER A 1 80 ? 19.922 3.636 6.885 1.00 56.09 80 SER A CA 1
ATOM 628 C C . SER A 1 80 ? 18.693 2.949 7.489 1.00 56.09 80 SER A C 1
ATOM 630 O O . SER A 1 80 ? 17.705 2.773 6.761 1.00 56.09 80 SER A O 1
ATOM 632 N N . PRO A 1 81 ? 18.695 2.654 8.809 1.00 53.25 81 PRO A N 1
ATOM 633 C CA . PRO A 1 81 ? 17.575 2.001 9.480 1.00 53.25 81 PRO A CA 1
ATOM 634 C C . PRO A 1 81 ? 16.268 2.724 9.177 1.00 53.25 81 PRO A C 1
ATOM 636 O O . PRO A 1 81 ? 16.211 3.960 9.247 1.00 53.25 81 PRO A O 1
ATOM 639 N N . SER A 1 82 ? 15.227 1.978 8.814 1.00 55.78 82 SER A N 1
ATOM 640 C CA . SER A 1 82 ? 13.923 2.590 8.569 1.00 55.78 82 SER A CA 1
ATOM 641 C C . SER A 1 82 ? 13.367 3.199 9.860 1.00 55.78 82 SER A C 1
ATOM 643 O O . SER A 1 82 ? 13.740 2.809 10.971 1.00 55.78 82 SER A O 1
ATOM 645 N N . ILE A 1 83 ? 12.465 4.177 9.731 1.00 53.28 83 ILE A N 1
ATOM 646 C CA . ILE A 1 83 ? 11.764 4.773 10.882 1.00 53.28 83 ILE A CA 1
ATOM 647 C C . ILE A 1 83 ? 11.123 3.658 11.735 1.00 53.28 83 ILE A C 1
ATOM 649 O O . ILE A 1 83 ? 11.172 3.701 12.963 1.00 53.28 83 ILE A O 1
ATOM 653 N N . HIS A 1 84 ? 10.630 2.600 11.086 1.00 46.28 84 HIS A N 1
ATOM 654 C CA . HIS A 1 84 ? 10.062 1.414 11.720 1.00 46.28 84 HIS A CA 1
ATOM 655 C C . HIS A 1 84 ? 11.098 0.544 12.474 1.00 46.28 84 HIS A C 1
ATOM 657 O O . HIS A 1 84 ? 10.782 -0.022 13.524 1.00 46.28 84 HIS A O 1
ATOM 663 N N . GLU A 1 85 ? 12.347 0.441 12.003 1.00 49.12 85 GLU A N 1
ATOM 664 C CA . GLU A 1 85 ? 13.431 -0.260 12.719 1.00 49.12 85 GLU A CA 1
ATOM 665 C C . GLU A 1 85 ? 13.921 0.509 13.948 1.00 49.12 85 GLU A C 1
ATOM 667 O O . GLU A 1 85 ? 14.217 -0.100 14.976 1.00 49.12 85 GLU A O 1
ATOM 672 N N . GLN A 1 86 ? 13.929 1.843 13.890 1.00 52.00 86 GLN A N 1
ATOM 673 C CA . GLN A 1 86 ? 14.267 2.688 15.041 1.00 52.00 86 GLN A CA 1
ATOM 674 C C . GLN A 1 86 ? 13.204 2.612 16.150 1.00 52.00 86 GLN A C 1
ATOM 676 O O . GLN A 1 86 ? 13.542 2.664 17.332 1.00 52.00 86 GLN A O 1
ATOM 681 N N . LYS A 1 87 ? 11.930 2.419 15.782 1.00 51.62 87 LYS A N 1
ATOM 682 C CA . LYS A 1 87 ? 10.806 2.251 16.721 1.00 51.62 87 LYS A CA 1
ATOM 683 C C . LYS A 1 87 ? 10.775 0.883 17.421 1.00 51.62 87 LYS A C 1
ATOM 685 O O . LYS A 1 87 ? 10.218 0.768 18.507 1.00 51.62 87 LYS A O 1
ATOM 690 N N . ASN A 1 88 ? 11.368 -0.163 16.839 1.00 47.72 88 ASN A N 1
ATOM 691 C CA . ASN A 1 88 ? 11.157 -1.558 17.258 1.00 47.72 88 ASN A CA 1
ATOM 692 C C . ASN A 1 88 ? 12.232 -2.159 18.189 1.00 47.72 88 ASN A C 1
ATOM 694 O O . ASN A 1 88 ? 12.342 -3.382 18.308 1.00 47.72 88 ASN A O 1
ATOM 698 N N . GLY A 1 89 ? 12.984 -1.320 18.911 1.00 46.72 89 GLY A N 1
ATOM 699 C CA . GLY A 1 89 ? 13.942 -1.748 19.943 1.00 46.72 89 GLY A CA 1
ATOM 700 C C . GLY A 1 89 ? 13.320 -2.379 21.201 1.00 46.72 89 GLY A C 1
ATOM 701 O O . GLY A 1 89 ? 14.049 -2.825 22.085 1.00 46.72 89 GLY A O 1
ATOM 702 N N . GLN A 1 90 ? 11.991 -2.449 21.298 1.00 44.38 90 GLN A N 1
ATOM 703 C CA . GLN A 1 90 ? 11.282 -3.116 22.387 1.00 44.38 90 GLN A CA 1
ATOM 704 C C . GLN A 1 90 ? 10.429 -4.252 21.817 1.00 44.38 90 GLN A C 1
ATOM 706 O O . GLN A 1 90 ? 9.458 -4.032 21.097 1.00 44.38 90 GLN A O 1
ATOM 711 N N . ARG A 1 91 ? 10.827 -5.494 22.120 1.00 41.97 91 ARG A N 1
ATOM 712 C CA . ARG A 1 91 ? 9.999 -6.686 21.897 1.00 41.97 91 ARG A CA 1
ATOM 713 C C . ARG A 1 91 ? 8.669 -6.492 22.628 1.00 41.97 91 ARG A C 1
ATOM 715 O O . ARG A 1 91 ? 8.680 -6.196 23.822 1.00 41.97 91 ARG A O 1
ATOM 722 N N 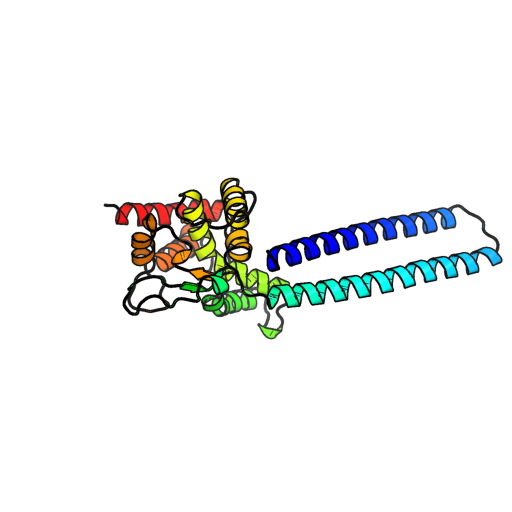. ALA A 1 92 ? 7.557 -6.704 21.926 1.00 43.25 92 ALA A N 1
ATOM 723 C CA . ALA A 1 92 ? 6.252 -6.849 22.558 1.00 43.25 92 ALA A CA 1
ATOM 724 C C . ALA A 1 92 ? 6.326 -7.949 23.640 1.00 43.25 92 ALA A C 1
ATOM 726 O O . ALA A 1 92 ? 7.031 -8.950 23.438 1.00 43.25 92 ALA A O 1
ATOM 727 N N . PRO A 1 93 ? 5.665 -7.772 24.797 1.00 41.06 93 PRO A N 1
ATOM 728 C CA . PRO A 1 93 ? 5.650 -8.784 25.843 1.00 41.06 93 PRO A CA 1
ATOM 729 C C . PRO A 1 93 ? 5.078 -10.095 25.289 1.00 41.06 93 PRO A C 1
ATOM 731 O O . PRO A 1 93 ? 4.050 -10.111 24.618 1.00 41.06 93 PRO A O 1
ATOM 734 N N . SER A 1 94 ? 5.773 -11.202 25.554 1.00 35.62 94 SER A N 1
ATOM 735 C CA . SER A 1 94 ? 5.345 -12.543 25.156 1.00 35.62 94 SER A CA 1
ATOM 736 C C . SER A 1 94 ? 3.969 -12.844 25.759 1.00 35.62 94 SER A C 1
ATOM 738 O O . SER A 1 94 ? 3.871 -13.022 26.974 1.00 35.62 94 SER A O 1
ATOM 740 N N . GLY A 1 95 ? 2.925 -12.874 24.929 1.00 46.03 95 GLY A N 1
ATOM 741 C CA . GLY A 1 95 ? 1.557 -13.176 25.362 1.00 46.03 95 GLY A CA 1
ATOM 742 C C . GLY A 1 95 ? 0.433 -12.427 24.639 1.00 46.03 95 GLY A C 1
ATOM 743 O O . GLY A 1 95 ? -0.724 -12.722 24.915 1.00 46.03 95 GLY A O 1
ATOM 744 N N . SER A 1 96 ? 0.717 -11.485 23.733 1.00 47.78 96 SER A N 1
ATOM 745 C CA . SER A 1 96 ? -0.330 -10.850 22.920 1.00 47.78 96 SER A CA 1
ATOM 746 C C . SER A 1 96 ? -0.754 -11.752 21.755 1.00 47.78 96 SER A C 1
ATOM 748 O O . SER A 1 96 ? 0.043 -12.002 20.850 1.00 47.78 96 SER A O 1
ATOM 750 N N . SER A 1 97 ? -2.000 -12.228 21.769 1.00 55.06 97 SER A N 1
ATOM 751 C CA . SER A 1 97 ? -2.682 -12.735 20.571 1.00 55.06 97 SER A CA 1
ATOM 752 C C . SER A 1 97 ? -2.965 -11.572 19.605 1.00 55.06 97 SER A C 1
ATOM 754 O O . SER A 1 97 ? -3.171 -10.449 20.066 1.00 55.06 97 SER A O 1
ATOM 756 N N . GLY A 1 98 ? -2.945 -11.819 18.290 1.00 64.25 98 GLY A N 1
ATOM 757 C CA . GLY A 1 98 ? -3.267 -10.823 17.254 1.00 64.25 98 GLY A CA 1
ATOM 758 C C . GLY A 1 98 ? -2.079 -10.316 16.420 1.00 64.25 98 GLY A C 1
ATOM 759 O O . GLY A 1 98 ? -0.924 -10.711 16.629 1.00 64.25 98 GLY A O 1
ATOM 760 N N . MET A 1 99 ? -2.366 -9.436 15.455 1.00 74.19 99 MET A N 1
ATOM 761 C CA . MET A 1 99 ? -1.406 -8.936 14.463 1.00 74.19 99 MET A CA 1
ATOM 762 C C . MET A 1 99 ? -0.278 -8.141 15.135 1.00 74.19 99 MET A C 1
ATOM 764 O O . MET A 1 99 ? -0.458 -7.027 15.632 1.00 74.19 99 MET A O 1
ATOM 768 N N . GLN A 1 100 ? 0.932 -8.702 15.116 1.00 77.25 100 GLN A N 1
ATOM 769 C CA . GLN A 1 100 ? 2.119 -8.020 15.642 1.00 77.25 100 GLN A CA 1
ATOM 770 C C . GLN A 1 100 ? 2.800 -7.166 14.579 1.00 77.25 100 GLN A C 1
ATOM 772 O O . GLN A 1 100 ? 3.169 -6.013 14.827 1.00 77.25 100 GLN A O 1
ATOM 777 N N . ARG A 1 101 ? 3.010 -7.765 13.405 1.00 82.19 101 ARG A N 1
ATOM 778 C CA . ARG A 1 101 ? 3.670 -7.159 12.253 1.00 82.19 101 ARG A CA 1
ATOM 779 C C . ARG A 1 101 ? 3.145 -7.791 10.972 1.00 82.19 101 ARG A C 1
ATOM 781 O O . ARG A 1 101 ? 2.849 -8.980 10.967 1.00 82.19 101 ARG A O 1
ATOM 788 N N . TYR A 1 102 ? 3.131 -7.010 9.905 1.00 85.75 102 TYR A N 1
ATOM 789 C CA . TYR A 1 102 ? 2.988 -7.452 8.526 1.00 85.75 102 TYR A CA 1
ATOM 790 C C . TYR A 1 102 ? 4.196 -6.967 7.735 1.00 85.75 102 TYR A C 1
ATOM 792 O O . TYR A 1 102 ? 4.666 -5.843 7.935 1.00 85.75 102 TYR A O 1
ATOM 800 N N . LYS A 1 103 ? 4.711 -7.819 6.852 1.00 89.69 103 LYS A N 1
ATOM 801 C CA . LYS A 1 103 ? 5.772 -7.462 5.916 1.00 89.69 103 LYS A CA 1
ATOM 802 C C . LYS A 1 103 ? 5.372 -7.927 4.531 1.00 89.69 103 LYS A C 1
ATOM 804 O O . LYS A 1 103 ? 5.103 -9.111 4.358 1.00 89.69 103 LYS A O 1
ATOM 809 N N . VAL A 1 104 ? 5.437 -7.026 3.557 1.00 91.56 104 VAL A N 1
ATOM 810 C CA . VAL A 1 104 ? 5.195 -7.374 2.148 1.00 91.56 104 VAL A CA 1
ATOM 811 C C . VAL A 1 104 ? 6.160 -8.454 1.656 1.00 91.56 104 VAL A C 1
ATOM 813 O O . VAL A 1 104 ? 5.771 -9.325 0.891 1.00 91.56 104 VAL A O 1
ATOM 816 N N . GLU A 1 105 ? 7.387 -8.473 2.182 1.00 90.56 105 GLU A N 1
ATOM 817 C CA . GLU A 1 105 ? 8.388 -9.522 1.937 1.00 90.56 105 GLU A CA 1
ATOM 818 C C . GLU A 1 105 ? 7.847 -10.948 2.167 1.00 90.56 105 GLU A C 1
ATOM 820 O O . GLU A 1 105 ? 8.266 -11.875 1.488 1.00 90.56 105 GLU A O 1
ATOM 825 N N . TRP A 1 106 ? 6.896 -11.145 3.089 1.00 88.00 106 TRP A N 1
ATOM 826 C CA . TRP A 1 106 ? 6.305 -12.468 3.341 1.00 88.00 106 TRP A CA 1
ATOM 827 C C . TRP A 1 106 ? 5.379 -12.953 2.225 1.00 88.00 106 TRP A C 1
ATOM 829 O O . TRP A 1 106 ? 5.107 -14.146 2.142 1.00 88.00 106 TRP A O 1
ATOM 839 N N . VAL A 1 107 ? 4.883 -12.034 1.398 1.00 88.56 107 VAL A N 1
ATOM 840 C CA . VAL A 1 107 ? 3.933 -12.300 0.309 1.00 88.56 107 VAL A CA 1
ATOM 841 C C . VAL A 1 107 ? 4.601 -12.135 -1.063 1.00 88.56 107 VAL A C 1
ATOM 843 O O . VAL A 1 107 ? 4.066 -12.582 -2.077 1.00 88.56 107 VAL A O 1
ATOM 846 N N . TRP A 1 108 ? 5.803 -11.550 -1.098 1.00 94.06 108 TRP A N 1
ATOM 847 C CA . TRP A 1 108 ? 6.536 -11.233 -2.321 1.00 94.06 108 TRP A CA 1
ATOM 848 C C . TRP A 1 108 ? 6.740 -12.451 -3.230 1.00 94.06 108 TRP A C 1
ATOM 850 O O . TRP A 1 108 ? 6.458 -12.347 -4.418 1.00 94.06 108 TRP A O 1
ATOM 860 N N . ASP A 1 109 ? 7.125 -13.615 -2.691 1.00 94.06 109 ASP A N 1
ATOM 861 C CA . ASP A 1 109 ? 7.345 -14.830 -3.498 1.00 94.06 109 ASP A CA 1
ATOM 862 C C . ASP A 1 109 ? 6.084 -15.234 -4.284 1.00 94.06 109 ASP A C 1
ATOM 864 O O . ASP A 1 109 ? 6.163 -15.595 -5.458 1.00 94.06 109 ASP A O 1
ATOM 868 N N . SER A 1 110 ? 4.905 -15.117 -3.662 1.00 92.44 110 SER A N 1
ATOM 869 C CA . SER A 1 110 ? 3.624 -15.441 -4.307 1.00 92.44 110 SER A CA 1
ATOM 870 C C . SER A 1 110 ? 3.260 -14.433 -5.399 1.00 92.44 110 SER A C 1
ATOM 872 O O . SER A 1 110 ? 2.799 -14.818 -6.473 1.00 92.44 110 SER A O 1
ATOM 874 N N . ALA A 1 111 ? 3.498 -13.142 -5.158 1.00 95.38 111 ALA A N 1
ATOM 875 C CA . ALA A 1 111 ? 3.283 -12.111 -6.169 1.00 95.38 111 ALA A CA 1
ATOM 876 C C . ALA A 1 111 ? 4.272 -12.240 -7.341 1.00 95.38 111 ALA A C 1
ATOM 878 O O . ALA A 1 111 ? 3.880 -12.098 -8.500 1.00 95.38 111 ALA A O 1
ATOM 879 N N . CYS A 1 112 ? 5.532 -12.568 -7.045 1.00 96.88 112 CYS A N 1
ATOM 880 C CA . CYS A 1 112 ? 6.586 -12.797 -8.025 1.00 96.88 112 CYS A CA 1
ATOM 881 C C . CYS A 1 112 ? 6.236 -13.965 -8.951 1.00 96.88 112 CYS A C 1
ATOM 883 O O . CYS A 1 112 ? 6.297 -13.811 -10.169 1.00 96.88 112 CYS A O 1
ATOM 885 N N . GLU A 1 113 ? 5.779 -15.099 -8.407 1.00 96.50 113 GLU A N 1
ATOM 886 C CA . GLU A 1 113 ? 5.352 -16.252 -9.211 1.00 96.50 113 GLU A CA 1
ATOM 887 C C . GLU A 1 113 ? 4.255 -15.868 -10.219 1.00 96.50 113 GLU A C 1
ATOM 889 O O . GLU A 1 113 ? 4.352 -16.180 -11.412 1.00 96.50 113 GLU A O 1
ATOM 894 N N . VAL A 1 114 ? 3.232 -15.138 -9.763 1.00 96.19 114 VAL A N 1
ATOM 895 C CA . VAL A 1 114 ? 2.134 -14.675 -10.624 1.00 96.19 114 VAL A CA 1
ATOM 896 C C . VAL A 1 114 ? 2.638 -13.699 -11.690 1.00 96.19 114 VAL A C 1
ATOM 898 O O . VAL A 1 114 ? 2.284 -13.833 -12.868 1.00 96.19 114 VAL A O 1
ATOM 901 N N . TYR A 1 115 ? 3.487 -12.743 -11.312 1.00 97.50 115 TYR A N 1
ATOM 902 C CA . TYR A 1 115 ? 4.058 -11.764 -12.234 1.00 97.50 115 TYR A CA 1
ATOM 903 C C . TYR A 1 115 ? 4.917 -12.426 -13.317 1.00 97.50 115 TYR A C 1
ATOM 905 O O . TYR A 1 115 ? 4.698 -12.206 -14.512 1.00 97.50 115 TYR A O 1
ATOM 913 N N . CYS A 1 116 ? 5.859 -13.278 -12.914 1.00 97.12 116 CYS A N 1
ATOM 914 C CA . CYS A 1 116 ? 6.760 -14.016 -13.794 1.00 97.12 116 CYS A CA 1
ATOM 915 C C . CYS A 1 116 ? 5.984 -14.883 -14.789 1.00 97.12 116 CYS A C 1
ATOM 917 O O . CYS A 1 116 ? 6.226 -14.822 -15.997 1.00 97.12 116 CYS A O 1
ATOM 919 N N . LYS A 1 117 ? 4.960 -15.602 -14.315 1.00 96.56 117 LYS A N 1
ATOM 920 C CA . LYS A 1 117 ? 4.079 -16.411 -15.167 1.00 96.56 117 LYS A CA 1
ATOM 921 C C . LYS A 1 117 ? 3.344 -15.576 -16.218 1.00 96.56 117 LYS A C 1
ATOM 923 O O . LYS A 1 117 ? 3.233 -16.000 -17.367 1.00 96.56 117 LYS A O 1
ATOM 928 N N . ARG A 1 118 ? 2.833 -14.396 -15.851 1.00 95.62 118 ARG A N 1
ATOM 929 C CA . ARG A 1 118 ? 2.103 -13.505 -16.775 1.00 95.62 118 ARG A CA 1
ATOM 930 C C . ARG A 1 118 ? 3.010 -12.868 -17.822 1.00 95.62 118 ARG A C 1
ATOM 932 O O . ARG A 1 118 ? 2.568 -12.644 -18.947 1.00 95.62 118 ARG A O 1
ATOM 939 N N . ASN A 1 119 ? 4.256 -12.596 -17.452 1.00 96.06 119 ASN A N 1
ATOM 940 C CA . ASN A 1 119 ? 5.232 -11.931 -18.309 1.00 96.06 119 ASN A CA 1
ATOM 941 C C . ASN A 1 119 ? 6.182 -12.906 -19.026 1.00 96.06 119 ASN A C 1
ATOM 943 O O . ASN A 1 119 ? 7.005 -12.463 -19.824 1.00 96.06 119 ASN A O 1
ATOM 947 N N . ASN A 1 120 ? 6.039 -14.217 -18.793 1.00 96.44 120 ASN A N 1
ATOM 948 C CA . ASN A 1 120 ? 6.909 -15.272 -19.318 1.00 96.44 120 ASN A CA 1
ATOM 949 C C . ASN A 1 120 ? 8.394 -14.987 -19.023 1.00 96.44 120 ASN A C 1
ATOM 951 O O . ASN A 1 120 ? 9.217 -14.908 -19.939 1.00 96.44 120 ASN A O 1
ATOM 955 N N . LYS A 1 121 ? 8.687 -14.792 -17.736 1.00 94.94 121 LYS A N 1
ATOM 956 C CA . LYS A 1 121 ? 10.016 -14.508 -17.187 1.00 94.94 121 LYS A CA 1
ATOM 957 C C . LYS A 1 121 ? 10.355 -15.457 -16.050 1.00 94.94 121 LYS A C 1
ATOM 959 O O . LYS A 1 121 ? 9.450 -15.962 -15.389 1.00 94.94 121 LYS A O 1
ATOM 964 N N . GLU A 1 122 ? 11.645 -15.622 -15.799 1.00 93.56 122 GLU A N 1
ATOM 965 C CA . GLU A 1 122 ? 12.151 -16.219 -14.562 1.00 93.56 122 GLU A CA 1
ATOM 966 C C . GLU A 1 122 ? 12.487 -15.125 -13.524 1.00 93.56 122 GLU A C 1
ATOM 968 O O . GLU A 1 122 ? 12.827 -14.001 -13.915 1.00 93.56 122 GLU A O 1
ATOM 973 N N . PRO A 1 123 ? 12.425 -15.408 -12.206 1.00 90.00 123 PRO A N 1
ATOM 974 C CA . PRO A 1 123 ? 12.721 -14.422 -11.161 1.00 90.00 123 PRO A CA 1
ATOM 975 C C . PRO A 1 123 ? 14.098 -13.752 -11.293 1.00 90.00 123 PRO A C 1
ATOM 977 O O . PRO A 1 123 ? 14.254 -12.577 -10.966 1.00 90.00 123 PRO A O 1
ATOM 980 N N . GLU A 1 124 ? 15.105 -14.464 -11.803 1.00 91.69 124 GLU A N 1
ATOM 981 C CA . GLU A 1 124 ? 16.462 -13.942 -12.003 1.00 91.69 124 GLU A CA 1
ATOM 982 C C . GLU A 1 124 ? 16.567 -12.928 -13.157 1.00 91.69 124 GLU A C 1
ATOM 984 O O . GLU A 1 124 ? 17.583 -12.241 -13.284 1.00 91.69 124 GLU A O 1
ATOM 989 N N . GLU A 1 125 ? 15.543 -12.837 -14.008 1.00 93.25 125 GLU A N 1
ATOM 990 C CA . GLU A 1 125 ? 15.480 -11.930 -15.161 1.00 93.25 125 GLU A CA 1
ATOM 991 C C . GLU A 1 125 ? 14.775 -10.602 -14.843 1.00 93.25 125 GLU A C 1
ATOM 993 O O . GLU A 1 125 ? 14.672 -9.729 -15.714 1.00 93.25 125 GLU A O 1
ATOM 998 N N . LEU A 1 126 ? 14.268 -10.449 -13.616 1.00 92.50 126 LEU A N 1
ATOM 999 C CA . LEU A 1 126 ? 13.565 -9.253 -13.172 1.00 92.50 126 LEU A CA 1
ATOM 1000 C C . LEU A 1 126 ? 14.528 -8.071 -13.031 1.00 92.50 126 LEU A C 1
ATOM 1002 O O . LEU A 1 126 ? 15.597 -8.161 -12.423 1.00 92.50 126 LEU A O 1
ATOM 1006 N N . SER A 1 127 ? 14.133 -6.933 -13.594 1.00 94.75 127 SER A N 1
ATOM 1007 C CA . SER A 1 127 ? 14.800 -5.656 -13.336 1.00 94.75 127 SER A CA 1
ATOM 1008 C C . SER A 1 127 ? 14.430 -5.086 -11.959 1.00 94.75 127 SER A C 1
ATOM 1010 O O . SER A 1 127 ? 13.467 -5.527 -11.335 1.00 94.75 127 SER A O 1
ATOM 1012 N N . GLU A 1 128 ? 15.179 -4.079 -11.487 1.00 92.44 128 GLU A N 1
ATOM 1013 C CA . GLU A 1 128 ? 14.844 -3.364 -10.239 1.00 92.44 128 GLU A CA 1
ATOM 1014 C C . GLU A 1 128 ? 13.418 -2.784 -10.289 1.00 92.44 128 GLU A C 1
ATOM 1016 O O . GLU A 1 128 ? 12.661 -2.969 -9.344 1.00 92.44 128 GLU A O 1
ATOM 1021 N N . ASP A 1 129 ? 13.028 -2.169 -11.411 1.00 94.44 129 ASP A N 1
ATOM 1022 C CA . ASP A 1 129 ? 11.703 -1.553 -11.571 1.00 94.44 129 ASP A CA 1
ATOM 1023 C C . ASP A 1 129 ? 10.566 -2.596 -11.511 1.00 94.44 129 ASP A C 1
ATOM 1025 O O . ASP A 1 129 ? 9.508 -2.340 -10.944 1.00 94.44 129 ASP A O 1
ATOM 1029 N N . GLU A 1 130 ? 10.780 -3.791 -12.070 1.00 95.75 130 GLU A N 1
ATOM 1030 C CA . GLU A 1 130 ? 9.797 -4.886 -12.017 1.00 95.75 130 GLU A CA 1
ATOM 1031 C C . GLU A 1 130 ? 9.715 -5.501 -10.623 1.00 95.75 130 GLU A C 1
ATOM 1033 O O . GLU A 1 130 ? 8.639 -5.870 -10.160 1.00 95.75 130 GLU A O 1
ATOM 1038 N N . ASN A 1 131 ? 10.848 -5.591 -9.929 1.00 95.06 131 ASN A N 1
ATOM 1039 C CA . ASN A 1 131 ? 10.860 -6.007 -8.538 1.00 95.06 131 ASN A CA 1
ATOM 1040 C C . ASN A 1 131 ? 10.065 -5.023 -7.663 1.00 95.06 131 ASN A C 1
ATOM 1042 O O . ASN A 1 131 ? 9.276 -5.470 -6.832 1.00 95.06 131 ASN A O 1
ATOM 1046 N N . ASP A 1 132 ? 10.224 -3.714 -7.874 1.00 94.44 132 ASP A N 1
ATOM 1047 C CA . ASP A 1 132 ? 9.445 -2.681 -7.180 1.00 94.44 132 ASP A CA 1
ATOM 1048 C C . ASP A 1 132 ? 7.938 -2.811 -7.486 1.00 94.44 132 ASP A C 1
ATOM 1050 O O . ASP A 1 132 ? 7.117 -2.766 -6.569 1.00 94.44 132 ASP A O 1
ATOM 1054 N N . GLU A 1 133 ? 7.561 -3.089 -8.740 1.00 96.44 133 GLU A N 1
ATOM 1055 C CA . GLU A 1 133 ? 6.167 -3.375 -9.118 1.00 96.44 133 GLU A CA 1
ATOM 1056 C C . GLU A 1 133 ? 5.608 -4.610 -8.386 1.00 96.44 133 GLU A C 1
ATOM 1058 O O . GLU A 1 133 ? 4.472 -4.597 -7.909 1.00 96.44 133 GLU A O 1
ATOM 1063 N N . ILE A 1 134 ? 6.404 -5.673 -8.239 1.00 97.19 134 ILE A N 1
ATOM 1064 C CA . ILE A 1 134 ? 5.999 -6.873 -7.492 1.00 97.19 134 ILE A CA 1
ATOM 1065 C C . ILE A 1 134 ? 5.808 -6.555 -6.005 1.00 97.19 134 ILE A C 1
ATOM 1067 O O . ILE A 1 134 ? 4.856 -7.053 -5.403 1.00 97.19 134 ILE A O 1
ATOM 1071 N N . TYR A 1 135 ? 6.654 -5.708 -5.408 1.00 97.00 135 TYR A N 1
ATOM 1072 C CA . TYR A 1 135 ? 6.441 -5.220 -4.040 1.00 97.00 135 TYR A CA 1
ATOM 1073 C C . TYR A 1 135 ? 5.125 -4.445 -3.918 1.00 97.00 135 TYR A C 1
ATOM 1075 O O . TYR A 1 135 ? 4.373 -4.665 -2.966 1.00 97.00 135 TYR A O 1
ATOM 1083 N N . ASP A 1 136 ? 4.804 -3.596 -4.892 1.00 97.62 136 ASP A N 1
ATOM 1084 C CA . ASP A 1 136 ? 3.541 -2.860 -4.904 1.00 97.62 136 ASP A CA 1
ATOM 1085 C C . ASP A 1 136 ? 2.326 -3.793 -5.023 1.00 97.62 136 ASP A C 1
ATOM 1087 O O . ASP A 1 136 ? 1.347 -3.638 -4.289 1.00 97.62 136 ASP A O 1
ATOM 1091 N N . LEU A 1 137 ? 2.400 -4.812 -5.885 1.00 97.25 137 LEU A N 1
ATOM 1092 C CA . LEU A 1 137 ? 1.350 -5.825 -6.045 1.00 97.25 137 LEU A CA 1
ATOM 1093 C C . LEU A 1 137 ? 1.188 -6.699 -4.794 1.00 97.25 137 LEU A C 1
ATOM 1095 O O . LEU A 1 137 ? 0.062 -6.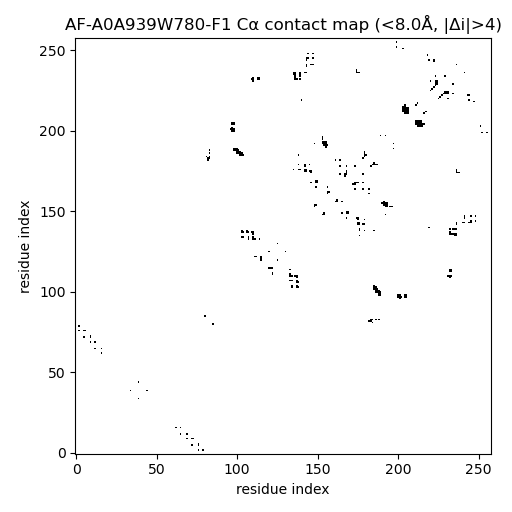982 -4.378 1.00 97.25 137 LEU A O 1
ATOM 1099 N N . ALA A 1 138 ? 2.299 -7.107 -4.179 1.00 95.81 138 ALA A N 1
ATOM 1100 C CA . ALA A 1 138 ? 2.313 -7.899 -2.952 1.00 95.81 138 ALA A CA 1
ATOM 1101 C C . ALA A 1 138 ? 1.788 -7.110 -1.743 1.00 95.81 138 ALA A C 1
ATOM 1103 O O . ALA A 1 138 ? 1.203 -7.694 -0.837 1.00 95.81 138 ALA A O 1
ATOM 1104 N N . GLY A 1 139 ? 2.000 -5.792 -1.718 1.00 95.62 139 GLY A N 1
ATOM 1105 C CA . GLY A 1 139 ? 1.545 -4.908 -0.647 1.00 95.62 139 GLY A CA 1
ATOM 1106 C C . GLY A 1 139 ? 0.164 -4.298 -0.864 1.00 95.62 139 GLY A C 1
ATOM 1107 O O . GLY A 1 139 ? -0.290 -3.533 -0.011 1.00 95.62 139 GLY A O 1
ATOM 1108 N N . ASN A 1 140 ? -0.501 -4.582 -1.986 1.00 96.56 140 ASN A N 1
ATOM 1109 C CA . ASN A 1 140 ? -1.740 -3.901 -2.348 1.00 96.56 140 ASN A CA 1
ATOM 1110 C C . ASN A 1 140 ? -2.865 -4.138 -1.328 1.00 96.56 140 ASN A C 1
ATOM 1112 O O . ASN A 1 140 ? -3.556 -3.197 -0.944 1.00 96.56 140 ASN A O 1
ATOM 1116 N N . ASP A 1 141 ? -3.018 -5.368 -0.841 1.00 94.25 141 ASP A N 1
ATOM 1117 C CA . ASP A 1 141 ? -4.035 -5.724 0.150 1.00 94.25 141 ASP A CA 1
ATOM 1118 C C . ASP A 1 141 ? -3.930 -4.855 1.412 1.00 94.25 141 ASP A C 1
ATOM 1120 O O . ASP A 1 141 ? -4.884 -4.183 1.823 1.00 94.25 141 ASP A O 1
ATOM 1124 N N . VAL A 1 142 ? -2.735 -4.796 1.994 1.00 94.81 142 VAL A N 1
ATOM 1125 C CA . VAL A 1 142 ? -2.477 -4.044 3.212 1.00 94.81 142 VAL A CA 1
ATOM 1126 C C . VAL A 1 142 ? -2.455 -2.539 2.950 1.00 94.81 142 VAL A C 1
ATOM 1128 O O . VAL A 1 142 ? -2.808 -1.769 3.839 1.00 94.81 142 VAL A O 1
ATOM 1131 N N . ALA A 1 143 ? -2.104 -2.095 1.740 1.00 97.69 143 ALA A N 1
ATOM 1132 C CA . ALA A 1 143 ? -2.182 -0.691 1.344 1.00 97.69 143 ALA A CA 1
ATOM 1133 C C . ALA A 1 143 ? -3.632 -0.181 1.302 1.00 97.69 143 ALA A C 1
ATOM 1135 O O . ALA A 1 143 ? -3.901 0.952 1.718 1.00 97.69 143 ALA A O 1
ATOM 1136 N N . LEU A 1 144 ? -4.585 -1.005 0.853 1.00 98.19 144 LEU A N 1
ATOM 1137 C CA . LEU A 1 144 ? -6.011 -0.660 0.881 1.00 98.19 144 LEU A CA 1
ATOM 1138 C C . LEU A 1 144 ? -6.520 -0.540 2.325 1.00 98.19 144 LEU A C 1
ATOM 1140 O O . LEU A 1 144 ? -7.173 0.449 2.667 1.00 98.19 144 LEU A O 1
ATOM 1144 N N . LEU A 1 145 ? -6.152 -1.487 3.195 1.00 96.94 145 LEU A N 1
ATOM 1145 C CA . LEU A 1 145 ? -6.463 -1.413 4.625 1.00 96.94 145 LEU A CA 1
ATOM 1146 C C . LEU A 1 145 ? -5.833 -0.182 5.285 1.00 96.94 145 LEU A C 1
ATOM 1148 O O . LEU A 1 145 ? -6.507 0.553 6.003 1.00 96.94 145 LEU A O 1
ATOM 1152 N N . LEU A 1 146 ? -4.548 0.066 5.034 1.00 97.19 146 LEU A N 1
ATOM 1153 C CA . LEU A 1 146 ? -3.825 1.216 5.572 1.00 97.19 146 LEU A CA 1
ATOM 1154 C C . LEU A 1 146 ? -4.488 2.531 5.159 1.00 97.19 146 LEU A C 1
ATOM 1156 O O . LEU A 1 146 ? -4.624 3.438 5.979 1.00 97.19 146 LEU A O 1
ATOM 1160 N N . THR A 1 147 ? -4.957 2.616 3.913 1.00 98.50 147 THR A N 1
ATOM 1161 C CA . THR A 1 147 ? -5.716 3.773 3.430 1.00 98.50 147 THR A CA 1
ATOM 1162 C C . THR A 1 147 ? -6.973 3.980 4.264 1.00 98.50 147 THR A C 1
ATOM 1164 O O . THR A 1 147 ? -7.203 5.087 4.748 1.00 98.50 147 THR A O 1
ATOM 1167 N N . TRP A 1 148 ? -7.745 2.919 4.514 1.00 98.50 148 TRP A N 1
ATOM 1168 C CA . TRP A 1 148 ? -8.931 2.990 5.370 1.00 98.50 148 TRP A CA 1
ATOM 1169 C C . TRP A 1 148 ? -8.580 3.478 6.785 1.00 98.50 148 TRP A C 1
ATOM 1171 O O . TRP A 1 148 ? -9.176 4.431 7.283 1.00 98.50 148 TRP A O 1
ATOM 1181 N N . ILE A 1 149 ? -7.535 2.916 7.394 1.00 97.88 149 ILE A N 1
ATOM 1182 C CA . ILE A 1 149 ? -7.052 3.300 8.730 1.00 97.88 149 ILE A CA 1
ATOM 1183 C C . ILE A 1 149 ? -6.685 4.792 8.788 1.00 97.88 149 ILE A C 1
ATOM 1185 O O . ILE A 1 149 ? -7.041 5.483 9.746 1.00 97.88 149 ILE A O 1
ATOM 1189 N N . VAL A 1 150 ? -5.988 5.314 7.775 1.00 97.88 150 VAL A N 1
ATOM 1190 C CA . VAL A 1 150 ? -5.591 6.730 7.722 1.00 97.88 150 VAL A CA 1
ATOM 1191 C C . VAL A 1 150 ? -6.797 7.649 7.515 1.00 97.88 150 VAL A C 1
ATOM 1193 O O . VAL A 1 150 ? -6.898 8.684 8.182 1.00 97.88 150 VAL A O 1
ATOM 1196 N N . LEU A 1 151 ? -7.723 7.292 6.618 1.00 98.19 151 LEU A N 1
ATOM 1197 C CA . LEU A 1 151 ? -8.918 8.102 6.359 1.00 98.19 151 LEU A CA 1
ATOM 1198 C C . LEU A 1 151 ? -9.853 8.171 7.576 1.00 98.19 151 LEU A C 1
ATOM 1200 O O . LEU A 1 151 ? -10.532 9.181 7.748 1.00 98.19 151 LEU A O 1
ATOM 1204 N N . HIS A 1 152 ? -9.825 7.158 8.444 1.00 97.62 152 HIS A N 1
ATOM 1205 C CA . HIS A 1 152 ? -10.625 7.081 9.670 1.00 97.62 152 HIS A CA 1
ATOM 1206 C C . HIS A 1 152 ? -9.882 7.552 10.936 1.00 97.62 152 HIS A C 1
ATOM 1208 O O . HIS A 1 152 ? -10.346 7.314 12.049 1.00 97.62 152 HIS A O 1
ATOM 1214 N N . ASP A 1 153 ? -8.744 8.244 10.791 1.00 97.00 153 ASP A N 1
ATOM 1215 C CA . ASP A 1 153 ? -7.977 8.813 11.914 1.00 97.00 153 ASP A CA 1
ATOM 1216 C C . ASP A 1 153 ? -7.450 7.774 12.923 1.00 97.00 153 ASP A C 1
ATOM 1218 O O . ASP A 1 153 ? -7.235 8.072 14.102 1.00 97.00 153 ASP A O 1
ATOM 1222 N N . PHE A 1 154 ? -7.197 6.549 12.460 1.00 97.12 154 PHE A N 1
ATOM 1223 C CA . PHE A 1 154 ? -6.677 5.466 13.292 1.00 97.12 154 PHE A CA 1
ATOM 1224 C C . PHE A 1 154 ? -5.166 5.246 13.172 1.00 97.12 154 PHE A C 1
ATOM 1226 O O . PHE A 1 154 ? -4.616 4.472 13.955 1.00 97.12 154 PHE A O 1
ATOM 1233 N N . PHE A 1 155 ? -4.486 5.921 12.244 1.00 96.44 155 PHE A N 1
ATOM 1234 C CA . PHE A 1 155 ? -3.031 5.848 12.086 1.00 96.44 155 PHE A CA 1
ATOM 1235 C C . PHE A 1 155 ? -2.299 6.791 13.056 1.00 96.44 155 PHE A C 1
ATOM 1237 O O . PHE A 1 155 ? -2.691 7.948 13.230 1.00 96.44 155 PHE A O 1
ATOM 1244 N N . VAL A 1 156 ? -1.201 6.331 13.658 1.00 93.12 156 VAL A N 1
ATOM 1245 C CA . VAL A 1 156 ? -0.375 7.131 14.578 1.00 93.12 156 VAL A CA 1
ATOM 1246 C C . VAL A 1 156 ? 0.701 7.889 13.797 1.00 93.12 156 VAL A C 1
ATOM 1248 O O . VAL A 1 156 ? 1.760 7.357 13.477 1.00 93.12 156 VAL A O 1
ATOM 1251 N N . ALA A 1 157 ? 0.446 9.170 13.520 1.00 88.44 157 ALA A N 1
ATOM 1252 C CA . ALA A 1 157 ? 1.417 10.075 12.899 1.00 88.44 157 ALA A CA 1
ATOM 1253 C C . ALA A 1 157 ? 2.261 10.807 13.960 1.00 88.44 157 ALA A C 1
ATOM 1255 O O . ALA A 1 157 ? 1.850 11.828 14.518 1.00 88.44 157 ALA A O 1
ATOM 1256 N N . ASP A 1 158 ? 3.455 10.291 14.243 1.00 84.50 158 ASP A N 1
ATOM 1257 C CA . ASP A 1 158 ? 4.337 10.763 15.318 1.00 84.50 158 ASP A CA 1
ATOM 1258 C C . ASP A 1 158 ? 5.434 11.744 14.871 1.00 84.50 158 ASP A C 1
ATOM 1260 O O . ASP A 1 158 ? 6.097 12.364 15.704 1.00 84.50 158 ASP A O 1
ATOM 1264 N N . THR A 1 159 ? 5.595 11.949 13.565 1.00 83.50 159 THR A N 1
ATOM 1265 C CA . THR A 1 159 ? 6.551 12.902 12.977 1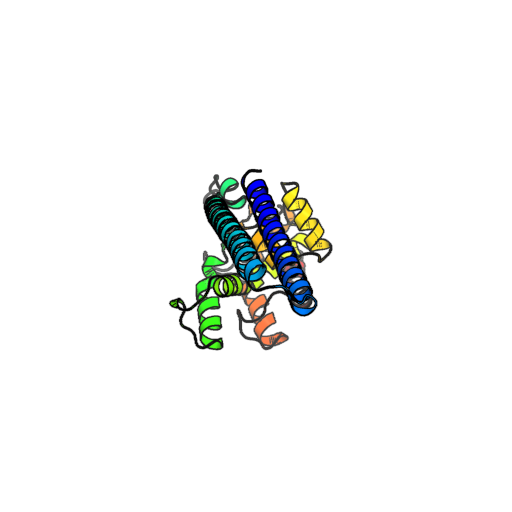.00 83.50 159 THR A CA 1
ATOM 1266 C C . THR A 1 159 ? 5.858 13.879 12.029 1.00 83.50 159 THR A C 1
ATOM 1268 O O . THR A 1 159 ? 4.801 13.577 11.474 1.00 83.50 159 THR A O 1
ATOM 1271 N N . ASP A 1 160 ? 6.443 15.054 11.796 1.00 82.50 160 ASP A N 1
ATOM 1272 C CA . ASP A 1 160 ? 5.858 16.024 10.858 1.00 82.50 160 ASP A CA 1
ATOM 1273 C C . ASP A 1 160 ? 5.788 15.478 9.425 1.00 82.50 160 ASP A C 1
ATOM 1275 O O . ASP A 1 160 ? 4.789 15.701 8.746 1.00 82.50 160 ASP A O 1
ATOM 1279 N N . LEU A 1 161 ? 6.760 14.651 9.020 1.00 79.31 161 LEU A N 1
ATOM 1280 C CA . LEU A 1 161 ? 6.716 13.930 7.748 1.00 79.31 161 LEU A CA 1
ATOM 1281 C C . LEU A 1 161 ? 5.515 12.977 7.682 1.00 79.31 161 LEU A C 1
ATOM 1283 O O . LEU A 1 161 ? 4.758 12.996 6.717 1.00 79.31 161 LEU A O 1
ATOM 1287 N N . THR A 1 162 ? 5.302 12.154 8.715 1.00 84.94 162 THR A N 1
ATOM 1288 C CA . THR A 1 162 ? 4.149 11.235 8.736 1.00 84.94 162 THR A CA 1
ATOM 1289 C C . THR A 1 162 ? 2.821 11.994 8.679 1.00 84.94 162 THR A C 1
ATOM 1291 O O . THR A 1 162 ? 1.894 11.548 8.011 1.00 84.94 162 THR A O 1
ATOM 1294 N N . LYS A 1 163 ? 2.730 13.174 9.312 1.00 90.75 163 LYS A N 1
ATOM 1295 C CA . LYS A 1 163 ? 1.536 14.031 9.247 1.00 90.75 163 LYS A CA 1
ATOM 1296 C C . LYS A 1 163 ? 1.310 14.598 7.845 1.00 90.75 163 LYS A C 1
ATOM 1298 O O . LYS A 1 163 ? 0.165 14.655 7.405 1.00 90.75 163 LYS A O 1
ATOM 1303 N N . GLU A 1 164 ? 2.375 15.004 7.153 1.00 90.12 164 GLU A N 1
ATOM 1304 C CA . GLU A 1 164 ? 2.306 15.461 5.760 1.00 90.12 164 GLU A CA 1
ATOM 1305 C C . GLU A 1 164 ? 1.767 14.352 4.853 1.00 90.12 164 GLU A C 1
ATOM 1307 O O . GLU A 1 164 ? 0.777 14.564 4.158 1.00 90.12 164 GLU A O 1
ATOM 1312 N N . TYR A 1 165 ? 2.324 13.144 4.958 1.00 90.44 165 TYR A N 1
ATOM 1313 C CA . TYR A 1 165 ? 1.852 11.978 4.211 1.00 90.44 165 TYR A CA 1
ATOM 1314 C C . TYR A 1 165 ? 0.403 11.602 4.531 1.00 90.44 165 TYR A C 1
ATOM 1316 O O . TYR A 1 165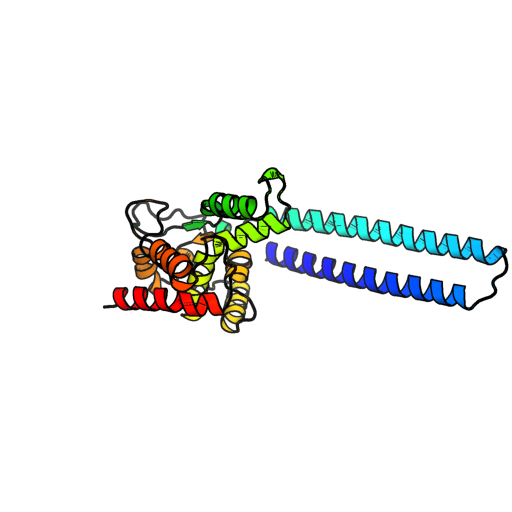 ? -0.357 11.269 3.625 1.00 90.44 165 TYR A O 1
ATOM 1324 N N . VAL A 1 166 ? -0.013 11.688 5.800 1.00 96.31 166 VAL A N 1
ATOM 1325 C CA . VAL A 1 166 ? -1.416 11.471 6.192 1.00 96.31 166 VAL A CA 1
ATOM 1326 C C . VAL A 1 166 ? -2.322 12.494 5.513 1.00 96.31 166 VAL A C 1
ATOM 1328 O O . VAL A 1 166 ? -3.374 12.137 4.984 1.00 96.31 166 VAL A O 1
ATOM 1331 N N . ASN A 1 167 ? -1.920 13.764 5.494 1.00 96.44 167 ASN A N 1
ATOM 1332 C CA . ASN A 1 167 ? -2.685 14.807 4.827 1.00 96.44 167 ASN A CA 1
ATOM 1333 C C . ASN A 1 167 ? -2.720 14.606 3.305 1.00 96.44 167 ASN A C 1
ATOM 1335 O O . ASN A 1 167 ? -3.770 14.791 2.691 1.00 96.44 167 ASN A O 1
ATOM 1339 N N . ASP A 1 168 ? -1.612 14.219 2.684 1.00 96.56 168 ASP A N 1
ATOM 1340 C CA . ASP A 1 168 ? -1.566 13.957 1.248 1.00 96.56 168 ASP A CA 1
ATOM 1341 C C . ASP A 1 168 ? -2.430 12.758 0.858 1.00 96.56 168 ASP A C 1
ATOM 1343 O O . ASP A 1 168 ? -3.186 12.861 -0.110 1.00 96.56 168 ASP A O 1
ATOM 1347 N N . LEU A 1 169 ? -2.427 11.686 1.654 1.00 97.12 169 LEU A N 1
ATOM 1348 C CA . LEU A 1 169 ? -3.297 10.532 1.434 1.00 97.12 169 LEU A CA 1
ATOM 1349 C C . LEU A 1 169 ? -4.777 10.913 1.587 1.00 97.12 169 LEU A C 1
ATOM 1351 O O . LEU A 1 169 ? -5.588 10.611 0.713 1.00 97.12 169 LEU A O 1
ATOM 1355 N N . LYS A 1 170 ? -5.129 11.674 2.634 1.00 97.75 170 LYS A N 1
ATOM 1356 C CA . LYS A 1 170 ? -6.493 12.207 2.829 1.00 97.75 170 LYS A CA 1
ATOM 1357 C C . LYS A 1 170 ? -6.967 13.097 1.681 1.00 97.75 170 LYS A C 1
ATOM 1359 O O . LYS A 1 170 ? -8.147 13.093 1.347 1.00 97.75 170 LYS A O 1
ATOM 1364 N N . ASN A 1 171 ? -6.052 13.841 1.063 1.00 97.44 171 ASN A N 1
ATOM 1365 C CA . ASN A 1 171 ? -6.333 14.689 -0.096 1.00 97.44 171 ASN A CA 1
ATOM 1366 C C . ASN A 1 171 ? -6.128 13.970 -1.442 1.00 97.44 171 ASN A C 1
ATOM 1368 O O . ASN A 1 171 ? -6.145 14.629 -2.482 1.00 97.44 171 ASN A O 1
ATOM 1372 N N . ARG A 1 172 ? -5.921 12.646 -1.439 1.00 97.06 172 ARG A N 1
ATOM 1373 C CA . ARG A 1 172 ? -5.680 11.816 -2.630 1.00 97.06 172 ARG A CA 1
ATOM 1374 C C . ARG A 1 172 ? -4.505 12.276 -3.508 1.00 97.06 172 ARG A C 1
ATOM 1376 O O . ARG A 1 172 ? -4.517 12.071 -4.719 1.00 97.06 172 ARG A O 1
ATOM 1383 N N . LYS A 1 173 ? -3.495 12.912 -2.912 1.00 96.00 173 LYS A N 1
ATOM 1384 C CA . LYS A 1 173 ? -2.264 13.354 -3.594 1.00 96.00 173 LYS A CA 1
ATOM 1385 C C . LYS A 1 173 ? -1.205 12.257 -3.690 1.00 96.00 173 LYS A C 1
ATOM 1387 O O . LYS A 1 173 ? -0.336 12.338 -4.550 1.00 96.00 173 LYS A O 1
ATOM 1392 N N . CYS A 1 174 ? -1.289 11.260 -2.818 1.00 94.38 174 CYS A N 1
ATOM 1393 C CA . CYS A 1 174 ? -0.555 10.005 -2.900 1.00 94.38 174 CYS A CA 1
ATOM 1394 C C . CYS A 1 174 ? -1.531 8.842 -2.702 1.00 94.38 174 CYS A C 1
ATOM 1396 O O . CYS A 1 174 ? -2.679 9.048 -2.300 1.00 94.38 174 CYS A O 1
ATOM 1398 N N . THR A 1 175 ? -1.095 7.633 -3.024 1.00 96.38 175 THR A N 1
ATOM 1399 C CA . THR A 1 175 ? -1.869 6.399 -2.859 1.00 96.38 175 THR A CA 1
ATOM 1400 C C . THR A 1 175 ? -1.537 5.685 -1.548 1.00 96.38 175 THR A C 1
ATOM 1402 O O . THR A 1 175 ? -0.553 5.999 -0.875 1.00 96.38 175 THR A O 1
ATOM 1405 N N . GLY A 1 176 ? -2.344 4.681 -1.191 1.00 96.81 176 GLY A N 1
ATOM 1406 C CA . GLY A 1 176 ? -2.037 3.802 -0.063 1.00 96.81 176 GLY A CA 1
ATOM 1407 C C . GLY A 1 176 ? -0.699 3.087 -0.226 1.00 96.81 176 GLY A C 1
ATOM 1408 O O . GLY A 1 176 ? 0.023 2.924 0.756 1.00 96.81 176 GLY A O 1
ATOM 1409 N N . ILE A 1 177 ? -0.345 2.711 -1.461 1.00 96.81 177 ILE A N 1
ATOM 1410 C CA . ILE A 1 177 ? 0.921 2.030 -1.741 1.00 96.81 177 ILE A CA 1
ATOM 1411 C C . ILE A 1 177 ? 2.113 2.990 -1.628 1.00 96.81 177 ILE A C 1
ATOM 1413 O O . ILE A 1 177 ? 3.098 2.657 -0.970 1.00 96.81 177 ILE A O 1
ATOM 1417 N N . AS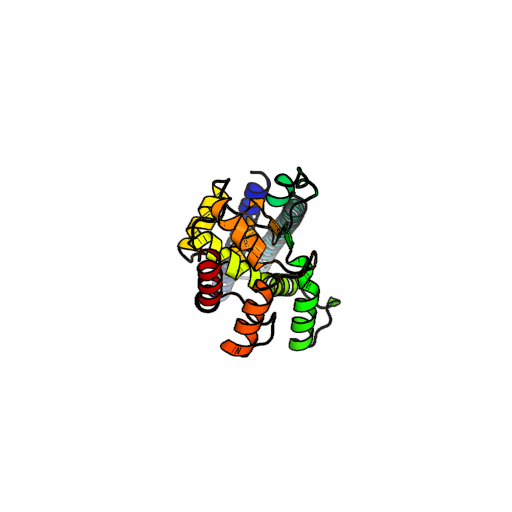P A 1 178 ? 1.974 4.234 -2.109 1.00 95.00 178 ASP A N 1
ATOM 1418 C CA . ASP A 1 178 ? 2.991 5.280 -1.920 1.00 95.00 178 ASP A CA 1
ATOM 1419 C C . ASP A 1 178 ? 3.265 5.531 -0.433 1.00 95.00 178 ASP A C 1
ATOM 1421 O O . ASP A 1 178 ? 4.416 5.720 -0.024 1.00 95.00 178 ASP A O 1
ATOM 1425 N N . PHE A 1 179 ? 2.200 5.549 0.379 1.00 94.50 179 PHE A N 1
ATOM 1426 C CA . PHE A 1 179 ? 2.290 5.713 1.826 1.00 94.50 179 PHE A CA 1
ATOM 1427 C C . PHE A 1 179 ? 2.975 4.502 2.470 1.00 94.50 179 PHE A C 1
ATOM 1429 O O . PHE A 1 179 ? 3.916 4.676 3.248 1.00 94.50 179 PHE A O 1
ATOM 1436 N N . LEU A 1 180 ? 2.540 3.282 2.138 1.00 95.38 180 LEU A N 1
ATOM 1437 C CA . LEU A 1 180 ? 3.102 2.040 2.670 1.00 95.38 180 LEU A CA 1
ATOM 1438 C C . LEU A 1 180 ? 4.608 1.930 2.379 1.00 95.38 180 LEU A C 1
ATOM 1440 O O . LEU A 1 180 ? 5.383 1.577 3.268 1.00 95.38 180 LEU A O 1
ATOM 1444 N N . ASN A 1 181 ? 5.037 2.286 1.170 1.00 93.31 181 ASN A N 1
ATOM 1445 C CA . ASN A 1 181 ? 6.448 2.332 0.804 1.00 93.31 181 ASN A CA 1
ATOM 1446 C C . ASN A 1 181 ? 7.179 3.459 1.561 1.00 93.31 181 ASN A C 1
ATOM 1448 O O . ASN A 1 181 ? 8.095 3.216 2.348 1.00 93.31 181 ASN A O 1
ATOM 1452 N N . SER A 1 182 ? 6.728 4.707 1.394 1.00 87.44 182 SER A N 1
ATOM 1453 C CA . SER A 1 182 ? 7.477 5.891 1.844 1.00 87.44 182 SER A CA 1
ATOM 1454 C C . SER A 1 182 ? 7.540 6.056 3.364 1.00 87.44 182 SER A C 1
ATOM 1456 O O . SER A 1 182 ? 8.517 6.603 3.882 1.00 87.44 182 SER A O 1
ATOM 1458 N N . VAL A 1 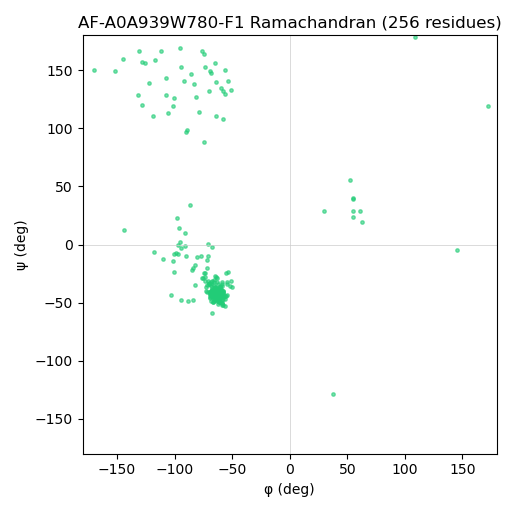183 ? 6.483 5.655 4.075 1.00 89.19 183 VAL A N 1
ATOM 1459 C CA . VAL A 1 183 ? 6.332 5.875 5.522 1.00 89.19 183 VAL A CA 1
ATOM 1460 C C . VAL A 1 183 ? 6.618 4.600 6.302 1.00 89.19 183 VAL A C 1
ATOM 1462 O O . VAL A 1 183 ? 7.309 4.638 7.323 1.00 89.19 183 VAL A O 1
ATOM 1465 N N . CYS A 1 184 ? 6.099 3.477 5.811 1.00 89.00 184 CYS A N 1
ATOM 1466 C CA . CYS A 1 184 ? 6.123 2.205 6.518 1.00 89.00 184 CYS A CA 1
ATOM 1467 C C . CYS A 1 184 ? 7.234 1.264 6.025 1.00 89.00 184 CYS A C 1
ATOM 1469 O O . CYS A 1 184 ? 7.473 0.250 6.673 1.00 89.00 184 CYS A O 1
ATOM 1471 N N . ASP A 1 185 ? 7.954 1.580 4.937 1.00 91.06 185 ASP A N 1
ATOM 1472 C CA . ASP A 1 185 ? 9.013 0.713 4.385 1.00 91.06 185 ASP A CA 1
ATOM 1473 C C . ASP A 1 185 ? 8.482 -0.708 4.099 1.00 91.06 185 ASP A C 1
ATOM 1475 O O . ASP A 1 185 ? 9.112 -1.711 4.441 1.00 91.06 185 ASP A O 1
ATOM 1479 N N . TYR A 1 186 ? 7.247 -0.780 3.579 1.00 92.62 186 TYR A N 1
ATOM 1480 C CA . TYR A 1 186 ? 6.483 -2.014 3.347 1.00 92.62 186 TYR A CA 1
ATOM 1481 C C . TYR A 1 186 ? 6.300 -2.914 4.585 1.00 92.62 186 TYR A C 1
ATOM 1483 O O . TYR A 1 186 ? 6.072 -4.127 4.484 1.00 92.62 186 TYR A O 1
ATOM 1491 N N . LYS A 1 187 ? 6.395 -2.326 5.781 1.00 90.31 187 LYS A N 1
ATOM 1492 C CA . LYS A 1 187 ? 6.271 -3.010 7.069 1.00 90.31 187 LYS A CA 1
ATOM 1493 C C . LYS A 1 187 ? 5.257 -2.273 7.930 1.00 90.31 187 LYS A C 1
ATOM 1495 O O . LYS A 1 187 ? 5.460 -1.116 8.277 1.00 90.31 187 LYS A O 1
ATOM 1500 N N . LEU A 1 188 ? 4.191 -2.960 8.316 1.00 88.44 188 LEU A N 1
ATOM 1501 C CA . LEU A 1 188 ? 3.209 -2.427 9.255 1.00 88.44 188 LEU A CA 1
ATOM 1502 C C . LEU A 1 188 ? 3.359 -3.121 10.596 1.00 88.44 188 LEU A C 1
ATOM 1504 O O . LEU A 1 188 ? 3.395 -4.348 10.675 1.00 88.44 188 LEU A O 1
ATOM 1508 N N . GLY A 1 189 ? 3.461 -2.335 11.654 1.00 85.12 189 GLY A N 1
ATOM 1509 C CA . GLY A 1 189 ? 3.523 -2.808 13.022 1.00 85.12 189 GLY A CA 1
ATOM 1510 C C . GLY A 1 189 ? 2.327 -2.328 13.826 1.00 85.12 189 GLY A C 1
ATOM 1511 O O . GLY A 1 189 ? 1.720 -1.304 13.537 1.00 85.12 189 GLY A O 1
ATOM 1512 N N . ARG A 1 190 ? 2.040 -3.032 14.922 1.00 86.69 190 ARG A N 1
ATOM 1513 C CA . ARG A 1 190 ? 0.996 -2.636 15.879 1.00 86.69 190 ARG A CA 1
ATOM 1514 C C . ARG A 1 190 ? 1.097 -1.171 16.331 1.00 86.69 190 ARG A C 1
ATOM 1516 O O . ARG A 1 190 ? 0.081 -0.518 16.526 1.00 86.69 190 ARG A O 1
ATOM 1523 N N . ASN A 1 191 ? 2.321 -0.664 16.483 1.00 87.75 191 ASN A N 1
ATOM 1524 C CA . ASN A 1 191 ? 2.590 0.702 16.943 1.00 87.75 191 ASN A CA 1
ATOM 1525 C C . ASN A 1 191 ? 2.228 1.785 15.912 1.00 87.75 191 ASN A C 1
ATOM 1527 O O . ASN A 1 191 ? 2.254 2.965 16.253 1.00 87.75 191 ASN A O 1
ATOM 1531 N N . ASP A 1 192 ? 1.911 1.404 14.673 1.00 90.38 192 ASP A N 1
ATOM 1532 C CA . ASP A 1 192 ? 1.431 2.331 13.647 1.00 90.38 192 ASP A CA 1
ATOM 1533 C C . ASP A 1 192 ? -0.072 2.633 13.814 1.00 90.38 192 ASP A C 1
ATOM 1535 O O . ASP A 1 192 ? -0.598 3.567 13.205 1.00 90.38 192 ASP A O 1
ATOM 1539 N N . PHE A 1 193 ? -0.767 1.882 14.676 1.00 91.94 193 PHE A N 1
ATOM 1540 C CA . PHE A 1 193 ? -2.202 2.000 14.918 1.00 91.94 193 PHE A CA 1
ATOM 1541 C C . PHE A 1 193 ? -2.513 2.624 16.279 1.00 91.94 193 PHE A C 1
ATOM 1543 O O . PHE A 1 193 ? -1.849 2.376 17.285 1.00 91.94 193 PHE A O 1
ATOM 1550 N N . SER A 1 194 ? -3.571 3.432 16.322 1.00 93.75 194 SER A N 1
ATOM 1551 C CA . SER A 1 194 ? -4.104 3.977 17.567 1.00 93.75 194 SER A CA 1
ATOM 1552 C C . SER A 1 194 ? -4.748 2.871 18.404 1.00 93.75 194 SER A C 1
ATOM 1554 O O . SER A 1 194 ? -5.358 1.950 17.863 1.00 93.75 194 SER A O 1
ATOM 1556 N N . GLU A 1 195 ? -4.718 3.004 19.731 1.00 91.50 195 GLU A N 1
ATOM 1557 C CA . GLU A 1 195 ? -5.314 2.015 20.646 1.00 91.50 195 GLU A CA 1
ATOM 1558 C C . GLU A 1 195 ? -6.798 1.725 20.365 1.00 91.50 195 GLU A C 1
ATOM 1560 O O . GLU A 1 195 ? -7.280 0.635 20.658 1.00 91.50 195 GLU A O 1
ATOM 1565 N N . LYS A 1 196 ? -7.511 2.675 19.746 1.00 93.88 196 LYS A N 1
ATOM 1566 C CA . L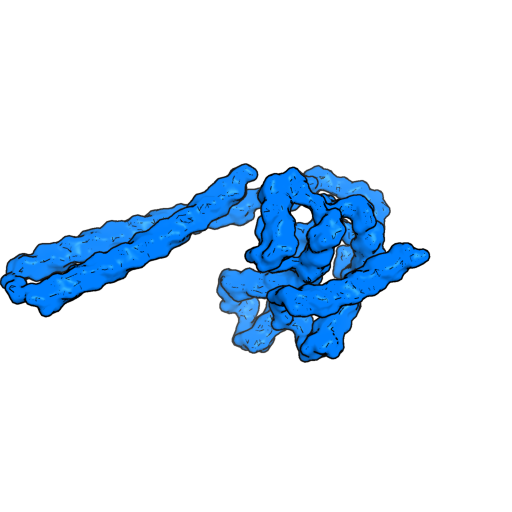YS A 1 196 ? -8.938 2.562 19.418 1.00 93.88 196 LYS A CA 1
ATOM 1567 C C . LYS A 1 196 ? -9.247 1.476 18.389 1.00 93.88 196 LYS A C 1
ATOM 1569 O O . LYS A 1 196 ? -10.329 0.908 18.450 1.00 93.88 196 LYS A O 1
ATOM 1574 N N . ILE A 1 197 ? -8.336 1.217 17.448 1.00 94.69 197 ILE A N 1
ATOM 1575 C CA . ILE A 1 197 ? -8.572 0.269 16.345 1.00 94.69 197 ILE A CA 1
ATOM 1576 C C . ILE A 1 197 ? -7.903 -1.085 16.581 1.00 94.69 197 ILE A C 1
ATOM 1578 O O . ILE A 1 197 ? -8.224 -2.055 15.906 1.00 94.69 197 ILE A O 1
ATOM 1582 N N . ILE A 1 198 ? -6.983 -1.165 17.545 1.00 91.56 198 ILE A N 1
ATOM 1583 C CA . ILE A 1 198 ? -6.157 -2.351 17.785 1.00 91.56 198 ILE A CA 1
ATOM 1584 C C . ILE A 1 198 ? -7.000 -3.618 17.976 1.00 91.56 198 ILE A C 1
ATOM 1586 O O . ILE A 1 198 ? -6.671 -4.643 17.391 1.00 91.56 198 ILE A O 1
ATOM 1590 N N . GLY A 1 199 ? -8.090 -3.547 18.750 1.00 91.06 199 GLY A N 1
ATOM 1591 C CA . GLY A 1 199 ? -8.957 -4.708 18.978 1.00 91.06 199 GLY A CA 1
ATOM 1592 C C . GLY A 1 199 ? -9.586 -5.241 17.689 1.00 91.06 199 GLY A C 1
ATOM 1593 O O . GLY A 1 199 ? -9.617 -6.449 17.484 1.00 91.06 199 GLY A O 1
ATOM 1594 N N . PHE A 1 200 ? -10.010 -4.341 16.798 1.00 93.62 200 PHE A N 1
ATOM 1595 C CA . PHE A 1 200 ? -10.529 -4.715 15.485 1.00 93.62 200 PHE A CA 1
ATOM 1596 C C . PHE A 1 200 ? -9.437 -5.303 14.592 1.00 93.62 200 PHE A C 1
ATOM 1598 O O . PHE A 1 200 ? -9.673 -6.311 13.945 1.00 93.62 200 PHE A O 1
ATOM 1605 N N . ILE A 1 201 ? -8.243 -4.700 14.553 1.00 92.06 201 ILE A N 1
ATOM 1606 C CA . ILE A 1 201 ? -7.133 -5.230 13.746 1.00 92.06 201 ILE A CA 1
ATOM 1607 C C . ILE A 1 201 ? -6.754 -6.637 14.209 1.00 92.06 201 ILE A C 1
ATOM 1609 O O . ILE A 1 201 ? -6.540 -7.510 13.373 1.00 92.06 201 ILE A O 1
ATOM 1613 N N . ASP A 1 202 ? -6.706 -6.865 15.522 1.00 88.00 202 ASP A N 1
ATOM 1614 C CA . ASP A 1 202 ? -6.425 -8.185 16.074 1.00 88.00 202 ASP A CA 1
ATOM 1615 C C . ASP A 1 202 ? -7.486 -9.204 15.644 1.00 88.00 202 ASP A C 1
ATOM 1617 O O . ASP A 1 202 ? -7.099 -10.238 15.118 1.00 88.00 202 ASP A O 1
ATOM 1621 N N . ASP A 1 203 ? -8.781 -8.896 15.781 1.00 88.00 203 ASP A N 1
ATOM 1622 C CA . ASP A 1 203 ? -9.895 -9.772 15.370 1.00 88.00 203 ASP A CA 1
ATOM 1623 C C . ASP A 1 203 ? -9.953 -10.004 13.848 1.00 88.00 203 ASP A C 1
ATOM 1625 O O . ASP A 1 203 ? -10.180 -11.117 13.373 1.00 88.00 203 ASP A O 1
ATOM 1629 N N . TYR A 1 204 ? -9.693 -8.964 13.056 1.00 90.25 204 TYR A N 1
ATOM 1630 C CA . TYR A 1 204 ? -9.813 -9.025 11.601 1.00 90.25 204 TYR A CA 1
ATOM 1631 C C . TYR A 1 204 ? -8.674 -9.826 10.953 1.00 90.25 204 TYR A C 1
ATOM 1633 O O . TYR A 1 204 ? -8.885 -10.500 9.940 1.00 90.25 204 TYR A O 1
ATOM 1641 N N . PHE A 1 205 ? -7.486 -9.801 11.565 1.00 84.38 205 PHE A N 1
ATOM 1642 C CA . PHE A 1 205 ? -6.348 -10.640 11.180 1.00 84.38 205 PHE A CA 1
ATOM 1643 C C . PHE A 1 205 ? -6.308 -11.988 11.906 1.00 84.38 205 PHE A C 1
ATOM 1645 O O . PHE A 1 205 ? -5.489 -12.822 11.527 1.00 84.38 205 PHE A O 1
ATOM 1652 N N . ASP A 1 206 ? -7.133 -12.217 12.931 1.00 77.00 206 ASP A N 1
ATOM 1653 C CA . ASP A 1 206 ? -7.076 -13.453 13.713 1.00 77.00 206 ASP A CA 1
ATOM 1654 C C . ASP A 1 206 ? -7.424 -14.675 12.856 1.00 77.00 206 ASP A C 1
ATOM 1656 O O . ASP A 1 206 ? -8.336 -14.582 12.041 1.00 77.00 206 ASP A O 1
ATOM 1660 N N . HIS A 1 207 ? -6.699 -15.786 13.058 1.00 61.69 207 HIS A N 1
ATOM 1661 C CA . HIS A 1 207 ? -7.081 -17.215 12.987 1.00 61.69 207 HIS A CA 1
ATOM 1662 C C . HIS A 1 207 ? -5.796 -18.072 13.118 1.00 61.69 207 HIS A C 1
ATOM 1664 O O . HIS A 1 207 ? -4.916 -17.966 12.269 1.00 61.69 207 HIS A O 1
ATOM 1670 N N . ASP A 1 208 ? -5.696 -18.921 14.154 1.00 50.03 208 ASP A N 1
ATOM 1671 C CA . ASP A 1 208 ? -4.808 -20.093 14.393 1.00 50.03 208 ASP A CA 1
ATOM 1672 C C . ASP A 1 208 ? -3.379 -20.163 13.773 1.00 50.03 208 ASP A C 1
ATOM 1674 O O . ASP A 1 208 ? -2.836 -21.254 13.571 1.00 50.03 208 ASP A O 1
ATOM 1678 N N . GLY A 1 209 ? -2.693 -19.045 13.514 1.00 43.94 209 GLY A N 1
ATOM 1679 C CA . GLY A 1 209 ? -1.323 -19.081 12.994 1.00 43.94 209 GLY A CA 1
ATOM 1680 C C . GLY A 1 209 ? -0.593 -17.730 12.969 1.00 43.94 209 GLY A C 1
ATOM 1681 O O . GLY A 1 209 ? -1.210 -16.686 12.795 1.00 43.94 209 GLY A O 1
ATOM 1682 N N . PRO A 1 210 ? 0.747 -17.708 13.112 1.00 41.06 210 PRO A N 1
ATOM 1683 C CA . PRO A 1 210 ? 1.543 -16.472 13.140 1.00 41.06 210 PRO A CA 1
ATOM 1684 C C . PRO A 1 210 ? 1.659 -15.733 11.788 1.00 41.06 210 PRO A C 1
ATOM 1686 O O . PRO A 1 210 ? 2.326 -14.701 11.731 1.00 41.06 210 PRO A O 1
ATOM 1689 N N . HIS A 1 211 ? 1.034 -16.240 10.718 1.00 47.62 211 HIS A N 1
ATOM 1690 C CA . HIS A 1 211 ? 1.133 -15.713 9.346 1.00 47.62 211 HIS A CA 1
ATOM 1691 C C . HIS A 1 211 ? -0.182 -15.811 8.550 1.00 47.62 211 HIS A C 1
ATOM 1693 O O . HIS A 1 211 ? -0.175 -15.668 7.332 1.00 47.62 211 HIS A O 1
ATOM 1699 N N . THR A 1 212 ? -1.302 -16.099 9.209 1.00 50.53 212 THR A N 1
ATOM 1700 C CA . THR A 1 212 ? -2.614 -16.266 8.575 1.00 50.53 212 THR A CA 1
ATOM 1701 C C . THR A 1 212 ? -3.427 -14.998 8.776 1.00 50.53 212 THR A C 1
ATOM 1703 O O . THR A 1 212 ? -3.690 -14.602 9.901 1.00 50.53 212 THR A O 1
ATOM 1706 N N . CYS A 1 213 ? -3.821 -14.346 7.685 1.00 60.78 213 CYS A N 1
ATOM 1707 C CA . CYS A 1 213 ? -4.567 -13.086 7.704 1.00 60.78 213 CYS A CA 1
ATOM 1708 C C . CYS A 1 213 ? -6.090 -13.303 7.807 1.00 60.78 213 CYS A C 1
ATOM 1710 O O . CYS A 1 213 ? -6.848 -12.540 7.226 1.00 60.78 213 CYS A O 1
ATOM 1712 N N . GLY A 1 214 ? -6.532 -14.343 8.522 1.00 76.38 214 GLY A N 1
ATOM 1713 C CA . GLY A 1 214 ? -7.915 -14.528 8.970 1.00 76.38 214 GLY A CA 1
ATOM 1714 C C . GLY A 1 214 ? -9.038 -14.098 8.021 1.00 76.38 214 GLY A C 1
ATOM 1715 O O . GLY A 1 214 ? -9.085 -14.461 6.842 1.00 76.38 214 GLY A O 1
ATOM 1716 N N . ASN A 1 215 ? -9.950 -13.297 8.576 1.00 86.69 215 ASN A N 1
ATOM 1717 C CA . ASN A 1 215 ? -11.072 -12.689 7.863 1.00 86.69 215 ASN A CA 1
ATOM 1718 C C . ASN A 1 215 ? -10.606 -11.671 6.810 1.00 86.69 215 ASN A C 1
ATOM 1720 O O . ASN A 1 215 ? -11.206 -11.588 5.742 1.00 86.69 215 ASN A O 1
ATOM 1724 N N . PHE A 1 216 ? -9.522 -10.937 7.076 1.00 91.06 216 PHE A N 1
ATOM 1725 C CA . PHE A 1 216 ? -8.967 -9.940 6.160 1.00 91.06 216 PHE A CA 1
ATOM 1726 C C . PHE A 1 216 ? -8.557 -10.530 4.799 1.00 91.06 216 PHE A C 1
ATOM 1728 O O . PHE A 1 216 ? -8.974 -10.025 3.756 1.00 91.06 216 PHE A O 1
ATOM 1735 N N . ALA A 1 217 ? -7.787 -11.620 4.794 1.00 88.81 217 ALA A N 1
ATOM 1736 C CA . ALA A 1 217 ? -7.373 -12.314 3.576 1.00 88.81 217 ALA A CA 1
ATOM 1737 C C . ALA A 1 217 ? -8.579 -12.887 2.830 1.00 88.81 217 ALA A C 1
ATOM 1739 O O . ALA A 1 217 ? -8.641 -12.775 1.609 1.00 88.81 217 ALA A O 1
ATOM 1740 N N . ALA A 1 218 ? -9.552 -13.453 3.551 1.00 90.69 218 ALA A N 1
ATOM 1741 C CA . ALA A 1 218 ? -10.765 -13.997 2.947 1.00 90.69 218 ALA A CA 1
ATOM 1742 C C . ALA A 1 218 ? -11.623 -12.906 2.282 1.00 90.69 218 ALA A C 1
ATOM 1744 O O . ALA A 1 218 ? -12.146 -13.114 1.183 1.00 90.69 218 ALA A O 1
ATOM 1745 N N . ASP A 1 219 ? -11.753 -11.741 2.919 1.00 94.94 219 ASP A N 1
ATOM 1746 C CA . ASP A 1 219 ? -12.475 -10.598 2.364 1.00 94.94 219 ASP A CA 1
ATOM 1747 C C . ASP A 1 219 ? -11.734 -10.010 1.155 1.00 94.94 219 ASP A C 1
ATOM 1749 O O . ASP A 1 219 ? -12.363 -9.745 0.128 1.00 94.94 219 ASP A O 1
ATOM 1753 N N . TYR A 1 220 ? -10.403 -9.874 1.220 1.00 94.88 220 TYR A N 1
ATOM 1754 C CA . TYR A 1 220 ? -9.604 -9.410 0.081 1.00 94.88 220 TYR A CA 1
ATOM 1755 C C . TYR A 1 220 ? -9.659 -10.389 -1.098 1.00 94.88 220 TYR A C 1
ATOM 1757 O O . TYR A 1 220 ? -9.900 -9.983 -2.237 1.00 94.88 220 TYR A O 1
ATOM 1765 N N . GLU A 1 221 ? -9.525 -11.691 -0.843 1.00 93.81 221 GLU A N 1
ATOM 1766 C CA . GLU A 1 221 ? -9.669 -12.724 -1.868 1.00 93.81 221 GLU A CA 1
ATOM 1767 C C . GLU A 1 221 ? -11.063 -12.691 -2.495 1.00 93.81 221 GLU A C 1
ATOM 1769 O O . GLU A 1 221 ? -11.188 -12.739 -3.721 1.00 93.81 221 GLU A O 1
ATOM 1774 N N . ALA A 1 222 ? -12.120 -12.565 -1.689 1.00 94.69 222 ALA A N 1
ATOM 1775 C CA . ALA A 1 222 ? -13.481 -12.449 -2.196 1.00 94.69 222 ALA A CA 1
ATOM 1776 C C . ALA A 1 222 ? -13.653 -11.202 -3.074 1.00 94.69 222 ALA A C 1
ATOM 1778 O O . ALA A 1 222 ? -14.212 -11.312 -4.165 1.00 94.69 222 ALA A O 1
ATOM 1779 N N . PHE A 1 223 ? -13.144 -10.052 -2.637 1.00 97.19 223 PHE A N 1
ATOM 1780 C CA . PHE A 1 223 ? -13.188 -8.809 -3.399 1.00 97.19 223 PHE A CA 1
ATOM 1781 C C . PHE A 1 223 ? -12.494 -8.952 -4.766 1.00 97.19 223 PHE A C 1
ATOM 1783 O O . PHE A 1 223 ? -13.090 -8.680 -5.811 1.00 97.19 223 PHE A O 1
ATOM 1790 N N . ILE A 1 224 ? -11.265 -9.470 -4.798 1.00 96.44 224 ILE A N 1
ATOM 1791 C CA . ILE A 1 224 ? -10.508 -9.613 -6.049 1.00 96.44 224 ILE A CA 1
ATOM 1792 C C . ILE A 1 224 ? -11.123 -10.677 -6.971 1.00 96.44 224 ILE A C 1
ATOM 1794 O O . ILE A 1 224 ? -11.355 -10.433 -8.159 1.00 96.44 224 ILE A O 1
ATOM 1798 N N . THR A 1 225 ? -11.428 -11.860 -6.443 1.00 94.00 225 THR A N 1
ATOM 1799 C CA . THR A 1 225 ? -11.826 -13.005 -7.278 1.00 94.00 225 THR A CA 1
ATOM 1800 C C . THR A 1 225 ? -13.302 -12.984 -7.668 1.00 94.00 225 THR A C 1
ATOM 1802 O O . THR A 1 225 ? -13.644 -13.385 -8.782 1.00 94.00 225 THR A O 1
ATOM 1805 N N . LYS A 1 226 ? -14.199 -12.512 -6.792 1.00 94.62 226 LYS A N 1
ATOM 1806 C CA . LYS A 1 226 ? -15.651 -12.532 -7.042 1.00 94.62 226 LYS A CA 1
ATOM 1807 C C . LYS A 1 226 ? -16.141 -11.220 -7.632 1.00 94.62 226 LYS A C 1
ATOM 1809 O O . LYS A 1 226 ? -16.851 -11.252 -8.641 1.00 94.62 226 LYS A O 1
ATOM 1814 N N . ASP A 1 227 ? -15.737 -10.095 -7.046 1.00 96.00 227 ASP A N 1
ATOM 1815 C CA . ASP A 1 227 ? -16.250 -8.786 -7.453 1.00 96.00 227 ASP A CA 1
ATOM 1816 C C . ASP A 1 227 ? -15.472 -8.246 -8.654 1.00 96.00 227 ASP A C 1
ATOM 1818 O O . ASP A 1 227 ? -16.076 -7.863 -9.661 1.00 96.00 227 ASP A O 1
ATOM 1822 N N . ARG A 1 228 ? -14.132 -8.287 -8.603 1.00 95.44 228 ARG A N 1
ATOM 1823 C CA . ARG A 1 228 ? -13.279 -7.839 -9.721 1.00 95.44 228 ARG A CA 1
ATOM 1824 C C . ARG A 1 228 ? -13.061 -8.895 -10.795 1.00 95.44 228 ARG A C 1
ATOM 1826 O O . ARG A 1 228 ? -12.752 -8.537 -11.932 1.00 95.44 228 ARG A O 1
ATOM 1833 N N . LYS A 1 229 ? -13.272 -10.175 -10.471 1.00 96.62 229 LYS A N 1
ATOM 1834 C CA . LYS A 1 229 ? -13.010 -11.315 -11.371 1.00 96.62 229 LYS A CA 1
ATOM 1835 C C . LYS A 1 229 ? -11.569 -11.309 -11.891 1.00 96.62 229 LYS A C 1
ATOM 1837 O O . LYS A 1 229 ? -11.326 -11.595 -13.063 1.00 96.62 229 LYS A O 1
ATOM 1842 N N . GLN A 1 230 ? -10.639 -10.944 -11.014 1.00 95.62 230 GLN A N 1
ATOM 1843 C CA . GLN A 1 230 ? -9.203 -10.906 -11.273 1.00 95.62 230 GLN A CA 1
ATOM 1844 C C . GLN A 1 230 ? -8.485 -11.983 -10.451 1.00 95.62 230 GLN A C 1
ATOM 1846 O O . GLN A 1 230 ? -9.054 -12.579 -9.535 1.00 95.62 230 GLN A O 1
ATOM 1851 N N . GLU A 1 231 ? -7.227 -12.236 -10.797 1.00 94.38 231 GLU A N 1
ATOM 1852 C CA . GLU A 1 231 ? -6.323 -13.089 -10.023 1.00 94.38 231 GLU A CA 1
ATOM 1853 C C . GLU A 1 231 ? -5.640 -12.258 -8.924 1.00 94.38 231 GLU A C 1
ATOM 1855 O O . GLU A 1 231 ? -5.363 -11.067 -9.114 1.00 94.38 231 GLU A O 1
ATOM 1860 N N . LEU A 1 232 ? -5.363 -12.872 -7.771 1.00 93.31 232 LEU A N 1
ATOM 1861 C CA . LEU A 1 232 ? -4.585 -12.232 -6.706 1.00 93.31 232 LEU A CA 1
ATOM 1862 C C . LEU A 1 232 ? -3.221 -11.765 -7.229 1.00 93.31 232 LEU A C 1
ATOM 1864 O O . LEU A 1 232 ? -2.665 -12.363 -8.143 1.00 93.31 232 LEU A O 1
ATOM 1868 N N . TYR A 1 233 ? -2.692 -10.690 -6.641 1.00 94.69 233 TYR A N 1
ATOM 1869 C CA . TYR A 1 233 ? -1.399 -10.091 -7.013 1.00 94.69 233 TYR A CA 1
ATOM 1870 C C . TYR A 1 233 ? -1.318 -9.546 -8.447 1.00 94.69 233 TYR A C 1
ATOM 1872 O O . TYR A 1 233 ? -0.230 -9.350 -8.973 1.00 94.69 233 TYR A O 1
ATOM 1880 N N . THR A 1 234 ? -2.457 -9.284 -9.096 1.00 95.06 234 THR A N 1
ATOM 1881 C CA . THR A 1 234 ? -2.484 -8.720 -10.462 1.00 95.06 234 THR A CA 1
ATOM 1882 C C . THR A 1 234 ? -3.159 -7.361 -10.561 1.00 95.06 234 THR A C 1
ATOM 1884 O O . THR A 1 234 ? -3.144 -6.736 -11.621 1.00 95.06 234 THR A O 1
ATOM 1887 N N . VAL A 1 235 ? -3.760 -6.907 -9.462 1.00 95.88 235 VAL A N 1
ATOM 1888 C CA . VAL A 1 235 ? -4.512 -5.659 -9.392 1.00 95.88 235 VAL A CA 1
ATOM 1889 C C . VAL A 1 235 ? -3.663 -4.635 -8.640 1.00 95.88 235 VAL A C 1
ATOM 1891 O O . VAL A 1 235 ? -3.423 -4.833 -7.448 1.00 95.88 235 VAL A O 1
ATOM 1894 N N . PRO A 1 236 ? -3.193 -3.563 -9.302 1.00 96.38 236 PRO A N 1
ATOM 1895 C CA . PRO A 1 236 ? -2.479 -2.491 -8.625 1.00 96.38 236 PRO A CA 1
ATOM 1896 C C . PRO A 1 236 ? -3.444 -1.620 -7.815 1.00 96.38 236 PRO A C 1
ATOM 1898 O O . PRO A 1 236 ? -4.656 -1.608 -8.053 1.00 96.38 236 PRO A O 1
ATOM 1901 N N . PHE A 1 237 ? -2.895 -0.829 -6.894 1.00 97.50 237 PHE A N 1
ATOM 1902 C CA . PHE A 1 237 ? -3.692 0.115 -6.122 1.00 97.50 237 PHE A CA 1
ATOM 1903 C C . PHE A 1 237 ? -4.387 1.125 -7.040 1.00 97.50 237 PHE A C 1
ATOM 1905 O O . PHE A 1 237 ? -3.769 1.763 -7.895 1.00 97.50 237 PHE A O 1
ATOM 1912 N N . SER A 1 238 ? -5.670 1.361 -6.787 1.00 97.75 238 SER A N 1
ATOM 1913 C CA . SER A 1 238 ? -6.378 2.530 -7.296 1.00 97.75 238 SER A CA 1
ATOM 1914 C C . SER A 1 238 ? -7.400 3.011 -6.269 1.00 97.75 238 SER A C 1
ATOM 1916 O O . SER A 1 238 ? -7.826 2.259 -5.392 1.00 97.75 238 SER A O 1
ATOM 1918 N N . TRP A 1 239 ? -7.830 4.269 -6.381 1.00 98.06 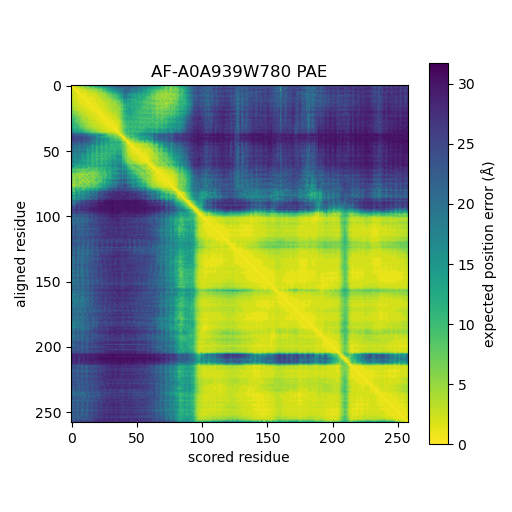239 TRP A N 1
ATOM 1919 C CA . TRP A 1 239 ? -8.895 4.792 -5.522 1.00 98.06 239 TRP A CA 1
ATOM 1920 C C . TRP A 1 239 ? -10.238 4.081 -5.739 1.00 98.06 239 TRP A C 1
ATOM 1922 O O . TRP A 1 239 ? -11.009 3.973 -4.793 1.00 98.06 239 TRP A O 1
ATOM 1932 N N . GLU A 1 240 ? -10.496 3.556 -6.940 1.00 97.38 240 GLU A N 1
ATOM 1933 C CA . GLU A 1 240 ? -11.681 2.734 -7.218 1.00 97.38 240 GLU A CA 1
ATOM 1934 C C . GLU A 1 240 ? -11.605 1.383 -6.493 1.00 97.38 240 GLU A C 1
ATOM 1936 O O . GLU A 1 240 ? -12.600 0.912 -5.938 1.00 97.38 240 GLU A O 1
ATOM 1941 N N . GLU A 1 241 ? -10.420 0.767 -6.458 1.00 97.69 241 GLU A N 1
ATOM 1942 C CA . GLU A 1 241 ? -10.206 -0.467 -5.701 1.00 97.69 241 GLU A CA 1
ATOM 1943 C C . GLU A 1 241 ? -10.332 -0.230 -4.199 1.00 97.69 241 GLU A C 1
ATOM 1945 O O . GLU A 1 241 ? -10.991 -1.007 -3.510 1.00 97.69 241 GLU A O 1
ATOM 1950 N N . TYR A 1 242 ? -9.790 0.886 -3.707 1.00 98.38 242 TYR A N 1
ATOM 1951 C CA . TYR A 1 242 ? -9.976 1.305 -2.323 1.00 98.38 242 TYR A CA 1
ATOM 1952 C C . TYR A 1 242 ? -11.454 1.480 -1.975 1.00 98.38 242 TYR A C 1
ATOM 1954 O O . TYR A 1 242 ? -11.909 0.898 -0.999 1.00 98.38 242 TYR A O 1
ATOM 1962 N N . GLU A 1 243 ? -12.213 2.243 -2.763 1.00 97.62 243 GLU A N 1
ATOM 1963 C CA . GLU A 1 243 ? -13.636 2.481 -2.494 1.00 97.62 243 GLU A CA 1
ATOM 1964 C C . GLU A 1 243 ? -14.446 1.174 -2.502 1.00 97.62 243 GLU A C 1
ATOM 1966 O O . GLU A 1 243 ? -15.340 0.999 -1.674 1.00 97.62 243 GLU A O 1
ATOM 1971 N N . GLY A 1 244 ? -14.103 0.233 -3.389 1.00 97.50 244 GLY A N 1
ATOM 1972 C CA . GLY A 1 244 ? -14.719 -1.093 -3.424 1.00 97.50 244 GLY A CA 1
ATOM 1973 C C . GLY A 1 244 ? -14.392 -1.940 -2.191 1.00 97.50 244 GLY A C 1
ATOM 1974 O O . GLY A 1 244 ? -15.294 -2.479 -1.550 1.00 97.50 244 GLY A O 1
ATOM 1975 N N . PHE A 1 245 ? -13.113 -2.034 -1.826 1.00 98.12 245 PHE A N 1
ATOM 1976 C CA . PHE A 1 245 ? -12.681 -2.861 -0.700 1.00 98.12 245 PHE A CA 1
ATOM 1977 C C . PHE A 1 245 ? -13.013 -2.242 0.666 1.00 98.12 245 PHE A C 1
ATOM 1979 O O . PHE A 1 245 ? -13.285 -2.965 1.624 1.00 98.12 245 PHE A O 1
ATOM 1986 N N . ALA A 1 246 ? -13.078 -0.912 0.764 1.00 98.00 246 ALA A N 1
ATOM 1987 C CA . ALA A 1 246 ? -13.485 -0.205 1.977 1.00 98.00 246 ALA A CA 1
ATOM 1988 C C . ALA A 1 246 ? -14.854 -0.679 2.486 1.00 98.00 246 ALA A C 1
ATOM 1990 O O . ALA A 1 246 ? -15.032 -0.807 3.692 1.00 98.00 246 ALA A O 1
ATOM 1991 N N . ALA A 1 247 ? -15.780 -1.050 1.595 1.00 97.06 247 ALA A N 1
ATOM 1992 C CA . ALA A 1 247 ? -17.084 -1.589 1.982 1.00 97.06 247 ALA A CA 1
ATOM 1993 C C . ALA A 1 247 ? -16.995 -2.926 2.748 1.00 97.06 247 ALA A C 1
ATOM 1995 O O . ALA A 1 247 ? -17.828 -3.197 3.617 1.00 97.06 247 ALA A O 1
ATOM 1996 N N . TYR A 1 248 ? -15.992 -3.762 2.454 1.00 97.06 248 TYR A N 1
ATOM 1997 C CA . TYR A 1 248 ? -15.721 -4.984 3.218 1.00 97.06 248 TYR A CA 1
ATOM 1998 C C . TYR A 1 248 ? -15.205 -4.644 4.616 1.00 97.06 248 TYR A C 1
ATOM 2000 O O . TYR A 1 248 ? -15.731 -5.154 5.606 1.00 97.06 248 TYR A O 1
ATOM 2008 N N . ILE A 1 249 ? -14.248 -3.714 4.696 1.00 97.56 249 ILE A N 1
ATOM 2009 C CA . ILE A 1 249 ? -13.670 -3.261 5.967 1.00 97.56 249 ILE A CA 1
ATOM 2010 C C . ILE A 1 249 ? -14.744 -2.597 6.837 1.00 97.56 249 ILE A C 1
ATOM 2012 O O . ILE A 1 249 ? -14.870 -2.947 8.006 1.00 97.56 249 ILE A O 1
ATOM 2016 N N . ASP A 1 250 ? -15.575 -1.716 6.276 1.00 97.75 250 ASP A N 1
ATOM 2017 C CA . ASP A 1 250 ? -16.680 -1.060 6.985 1.00 97.75 250 ASP A CA 1
ATOM 2018 C C . ASP A 1 250 ? -17.671 -2.080 7.556 1.00 97.75 250 ASP A C 1
ATOM 2020 O O . ASP A 1 250 ? -18.131 -1.947 8.690 1.00 97.75 250 ASP A O 1
ATOM 2024 N N . LYS A 1 251 ? -17.985 -3.134 6.794 1.00 96.19 251 LYS A N 1
ATOM 2025 C CA . LYS A 1 251 ? -18.863 -4.218 7.247 1.00 96.19 251 LYS A CA 1
ATOM 2026 C C . LYS A 1 251 ? -18.226 -5.035 8.372 1.00 96.19 251 LYS A C 1
ATOM 2028 O O . LYS A 1 251 ? -18.924 -5.380 9.326 1.00 96.19 251 LYS A O 1
ATOM 2033 N N . ALA A 1 252 ? -16.942 -5.371 8.258 1.00 95.12 252 ALA A N 1
ATOM 2034 C CA . ALA A 1 252 ? -16.211 -6.091 9.296 1.00 95.12 252 ALA A CA 1
ATOM 2035 C C . ALA A 1 252 ? -16.110 -5.249 10.580 1.00 95.12 252 ALA A C 1
ATOM 2037 O O . ALA A 1 252 ? -16.456 -5.720 11.661 1.00 95.12 252 ALA A O 1
ATOM 2038 N N . TYR A 1 253 ? -15.744 -3.974 10.447 1.00 96.38 253 TYR A N 1
ATOM 2039 C CA . TYR A 1 253 ? -15.638 -3.032 11.556 1.00 96.38 253 TYR A CA 1
ATOM 2040 C C . TYR A 1 253 ? -16.992 -2.741 12.213 1.00 96.38 253 TYR A C 1
ATOM 2042 O O . TYR A 1 253 ? -17.075 -2.611 13.433 1.00 96.38 253 TYR A O 1
ATOM 2050 N N . GLY A 1 254 ? -18.072 -2.677 11.429 1.00 95.94 254 GLY A N 1
ATOM 2051 C CA . GLY A 1 254 ? -19.434 -2.557 11.943 1.00 95.94 254 GLY A CA 1
ATOM 2052 C C . GLY A 1 254 ? -19.794 -3.719 12.867 1.00 95.94 254 GLY A C 1
ATOM 2053 O O . GLY A 1 254 ? -20.156 -3.480 14.012 1.00 95.94 254 GLY A O 1
ATOM 2054 N N . LYS A 1 255 ? -19.591 -4.962 12.408 1.00 93.69 255 LYS A N 1
ATOM 2055 C CA . LYS A 1 255 ? -19.845 -6.178 13.204 1.00 93.69 255 LYS A CA 1
ATOM 2056 C C . LYS A 1 255 ? -19.005 -6.259 14.474 1.00 93.69 255 LYS A C 1
ATOM 2058 O O . LYS A 1 255 ? -19.485 -6.759 15.479 1.00 93.69 255 LYS A O 1
ATOM 2063 N N . PHE A 1 256 ? -17.758 -5.797 14.426 1.00 92.44 256 PHE A N 1
ATOM 2064 C CA . PHE A 1 256 ? -16.882 -5.781 15.597 1.00 92.44 256 PHE A CA 1
ATOM 2065 C C . PHE A 1 256 ? -17.411 -4.868 16.720 1.00 92.44 256 PHE A C 1
ATOM 2067 O O . PHE A 1 256 ? -17.143 -5.111 17.893 1.00 92.44 256 PHE A O 1
ATOM 2074 N N . ASN A 1 257 ? -18.156 -3.816 16.367 1.00 90.31 257 ASN A N 1
ATOM 2075 C CA . ASN A 1 257 ? -18.708 -2.848 17.317 1.00 90.31 257 ASN A CA 1
ATOM 2076 C C . ASN A 1 257 ? -20.164 -3.143 17.743 1.00 90.31 257 ASN A C 1
ATOM 2078 O O . ASN A 1 257 ? -20.733 -2.336 18.484 1.00 90.31 257 ASN A O 1
ATOM 2082 N N . GLU A 1 258 ? -20.772 -4.234 17.263 1.00 84.69 258 GLU A N 1
ATOM 2083 C CA . GLU A 1 258 ? -22.110 -4.710 17.670 1.00 84.69 258 GLU A CA 1
ATOM 2084 C C . GLU A 1 258 ? -22.064 -5.512 18.981 1.00 84.69 258 GLU A C 1
ATOM 2086 O O . GLU A 1 258 ? -22.960 -5.280 19.830 1.00 84.69 258 GLU A O 1
#

Sequence (258 aa):
MAKERTRSEIEQLITLIRVCRWLFLRLAFVIFLVRAIGNFAEGDILTGVIDACIVVALAVVDLGVLGSRIRKLKKEYEASPSIHEQKNGQRAPSGSSGMQRYKVEWVWDSACEVYCKRNNKEPEELSEDENDEIYDLAGNDVALLLTWIVLHDFFVADTDLTKEYVNDLKNRKCTGIDFLNSVCDYKLGRNDFSEKIIGFIDDYFDHDGPHTCGNFAADYEAFITKDRKQELYTVPFSWEEYEGFAAYIDKAYGKFNE

Foldseek 3Di:
DVLVVLVVVLVVLVVVLVVLVVVLVVVVVVLVVCVVPDPDDPVVVVVSVVVVVVVVVVNVVVVVVSVVVSVVSVVVSVVDQAPVRVVPPDDDPPDDQFDFKDALVVQLVVLLVVLCVVVVHDPVPDDPVRSVLSSQLSLQLVLLVQLLCLCVVFFDQPDPVSVVVSVCSNVVVDGSSCCCCPRVVRMDGLNRTHPVCSVLNRVQQDDDDNPGRHVSVVLVCCCCCPVVVHDRSPDGDDVVSSVSSVVVVCVSVVVVVD